Protein AF-A0A553FAM4-F1 (afdb_monomer_lite)

Sequence (311 aa):
MEFDNLTFSNEISDPNNNATSYSLALVFGTLTVDNFVTVNSFPGTIIFTGDMLLDAAGLTINDITPSTEFSFVAIVTTPTGVYTGSAPSFNTSSNTQEGGNTAVNLFRRGLNDAMDFTMTFFVPPPKKLRGTSFEEPFAAPSDGADYIRTGGPTDEGELLNIDGQRHVIHVAVGTGVDDEIGFKSEFFDNGGSGFENEEIGVTRKTEDVGAYVDGVQGFQLEDVDGLFRLTFDKVDIPDGTPRTGVRIQIFFRETSWDDDDTIRIYAEIERSGSPETIELMSANGADINAMEGRWNLADSGFFLMVLLPIL

Structure (mmCIF, N/CA/C/O backbone):
data_AF-A0A553FAM4-F1
#
_entry.id   AF-A0A553FAM4-F1
#
loop_
_atom_site.group_PDB
_atom_site.id
_atom_site.type_symbol
_atom_site.label_atom_id
_atom_site.label_alt_id
_atom_site.label_comp_id
_atom_site.label_asym_id
_atom_site.label_entity_id
_atom_site.label_seq_id
_atom_site.pdbx_PDB_ins_code
_atom_site.Cartn_x
_atom_site.Cartn_y
_atom_site.Cartn_z
_atom_site.occupancy
_atom_site.B_iso_or_equiv
_atom_site.auth_seq_id
_atom_site.auth_comp_id
_atom_site.auth_asym_id
_atom_site.auth_atom_id
_atom_site.pdbx_PDB_model_num
ATOM 1 N N . MET A 1 1 ? -16.105 -3.746 7.901 1.00 50.62 1 MET A N 1
ATOM 2 C CA . MET A 1 1 ? -16.526 -3.849 9.309 1.00 50.62 1 MET A CA 1
ATOM 3 C C . MET A 1 1 ? -17.271 -2.572 9.668 1.00 50.62 1 MET A C 1
ATOM 5 O O . MET A 1 1 ? -16.667 -1.506 9.666 1.00 50.62 1 MET A O 1
ATOM 9 N N . GLU A 1 2 ? -18.588 -2.639 9.823 1.00 65.44 2 GLU A N 1
ATOM 10 C CA . GLU A 1 2 ? -19.391 -1.500 10.289 1.00 65.44 2 GLU A CA 1
ATOM 11 C C . GLU A 1 2 ? -19.230 -1.429 11.807 1.00 65.44 2 GLU A C 1
ATOM 13 O O . GLU A 1 2 ? -19.837 -2.218 12.522 1.00 65.44 2 GLU A O 1
ATOM 18 N N . PHE A 1 3 ? -18.310 -0.579 12.272 1.00 68.31 3 PHE A N 1
ATOM 19 C CA . PHE A 1 3 ? -18.041 -0.364 13.698 1.00 68.31 3 PHE A CA 1
ATOM 20 C C . PHE A 1 3 ? -19.326 0.022 14.443 1.00 68.31 3 PHE A C 1
ATOM 22 O O . PHE A 1 3 ? -19.613 -0.516 15.504 1.00 68.31 3 PHE A O 1
ATOM 29 N N . ASP A 1 4 ? -20.134 0.854 13.801 1.00 67.06 4 ASP A N 1
ATOM 30 C CA . ASP A 1 4 ? -21.452 1.352 14.192 1.00 67.06 4 ASP A CA 1
ATOM 31 C C . ASP A 1 4 ? -22.407 0.221 14.634 1.00 67.06 4 ASP A C 1
ATOM 33 O O . ASP A 1 4 ? -23.064 0.301 15.673 1.00 67.06 4 ASP A O 1
ATOM 37 N N . ASN A 1 5 ? -22.372 -0.918 13.927 1.00 69.50 5 ASN A N 1
ATOM 38 C CA . ASN A 1 5 ? -23.209 -2.097 14.187 1.00 69.50 5 ASN A CA 1
ATOM 39 C C . ASN A 1 5 ? -22.604 -3.094 15.194 1.00 69.50 5 ASN A C 1
ATOM 41 O O . ASN A 1 5 ? -23.198 -4.141 15.482 1.00 69.50 5 ASN A O 1
ATOM 45 N N . LEU A 1 6 ? -21.419 -2.810 15.736 1.00 80.75 6 LEU A N 1
ATOM 46 C CA . LEU A 1 6 ? -20.787 -3.655 16.740 1.00 80.75 6 LEU A CA 1
ATOM 47 C C . LEU A 1 6 ? -21.519 -3.487 18.073 1.00 80.75 6 LEU A C 1
ATOM 49 O O . LEU A 1 6 ? -21.626 -2.383 18.597 1.00 80.75 6 LEU A O 1
ATOM 53 N N . THR A 1 7 ? -22.022 -4.588 18.628 1.00 86.81 7 THR A N 1
ATOM 54 C CA . THR A 1 7 ? -22.668 -4.603 19.946 1.00 86.81 7 THR A CA 1
ATOM 55 C C . THR A 1 7 ? -21.765 -5.296 20.953 1.00 86.81 7 THR A C 1
ATOM 57 O O . THR A 1 7 ? -21.357 -6.441 20.752 1.00 86.81 7 THR A O 1
ATOM 60 N N . PHE A 1 8 ? -21.504 -4.619 22.064 1.00 82.56 8 PHE A N 1
ATOM 61 C CA . PHE A 1 8 ? -20.826 -5.171 23.226 1.00 82.56 8 PHE A CA 1
ATOM 62 C C . PHE A 1 8 ? -21.870 -5.531 24.259 1.00 82.56 8 PHE A C 1
ATOM 64 O O . PHE A 1 8 ? -22.718 -4.710 24.595 1.00 82.56 8 PHE A O 1
ATOM 71 N N . SER A 1 9 ? -21.814 -6.760 24.754 1.00 88.00 9 SER A N 1
ATOM 72 C CA . SER A 1 9 ? -22.724 -7.238 25.783 1.00 88.00 9 SER A CA 1
ATOM 73 C C . SER A 1 9 ? -21.970 -8.141 26.739 1.00 88.00 9 SER A C 1
ATOM 75 O O . SER A 1 9 ? -21.320 -9.091 26.302 1.00 88.00 9 SER A O 1
ATOM 77 N N . ASN A 1 10 ? -22.073 -7.874 28.037 1.00 81.69 10 ASN A N 1
ATOM 78 C CA . ASN A 1 10 ? -21.532 -8.757 29.062 1.00 81.69 10 ASN A CA 1
ATOM 79 C C . ASN A 1 10 ? -22.438 -8.778 30.294 1.00 81.69 10 ASN A C 1
ATOM 81 O O . ASN A 1 10 ? -23.011 -7.755 30.678 1.00 81.69 10 ASN A O 1
ATOM 85 N N . GLU A 1 11 ? -22.579 -9.949 30.907 1.00 80.69 11 GLU A N 1
ATOM 86 C CA . GLU A 1 11 ? -23.315 -10.083 32.158 1.00 80.69 11 GLU A CA 1
ATOM 87 C C . GLU A 1 11 ? -22.443 -9.652 33.334 1.00 80.69 11 GLU A C 1
ATOM 89 O O . GLU A 1 11 ? -21.262 -9.983 33.429 1.00 80.69 11 GLU A O 1
ATOM 94 N N . ILE A 1 12 ? -23.059 -8.935 34.265 1.00 75.69 12 ILE A N 1
ATOM 95 C CA . ILE A 1 12 ? -22.465 -8.552 35.534 1.00 75.69 12 ILE A CA 1
ATOM 96 C C . ILE A 1 12 ? -23.283 -9.171 36.649 1.00 75.69 12 ILE A C 1
ATOM 98 O O . ILE A 1 12 ? -24.460 -8.868 36.850 1.00 75.69 12 ILE A O 1
ATOM 102 N N . SER A 1 13 ? -22.621 -10.026 37.412 1.00 76.19 13 SER A N 1
ATOM 103 C CA . SER A 1 13 ? -23.129 -10.540 38.673 1.00 76.19 13 SER A CA 1
ATOM 104 C C . SER A 1 13 ? -22.622 -9.695 39.836 1.00 76.19 13 SER A C 1
ATOM 106 O O . SER A 1 13 ? -21.474 -9.257 39.815 1.00 76.19 13 SER A O 1
ATOM 108 N N . ASP A 1 14 ? -23.432 -9.576 40.884 1.00 72.81 14 ASP A N 1
ATOM 109 C CA . ASP A 1 14 ? -22.994 -9.143 42.210 1.00 72.81 14 ASP A CA 1
ATOM 110 C C . ASP A 1 14 ? -23.017 -10.351 43.166 1.00 72.81 14 ASP A C 1
ATOM 112 O O . ASP A 1 14 ? -24.065 -10.678 43.730 1.00 72.81 14 ASP A O 1
ATOM 116 N N . PRO A 1 15 ? -21.883 -11.052 43.350 1.00 67.12 15 PRO A N 1
ATOM 117 C CA . PRO A 1 15 ? -21.824 -12.233 44.207 1.00 67.12 15 PRO A CA 1
ATOM 118 C C . PRO A 1 15 ? -22.067 -11.933 45.692 1.00 67.12 15 PRO A C 1
ATOM 120 O O . PRO A 1 15 ? -22.418 -12.842 46.444 1.00 67.12 15 PRO A O 1
ATOM 123 N N . ASN A 1 16 ? -21.857 -10.686 46.125 1.00 66.25 16 ASN A N 1
ATOM 124 C CA . ASN A 1 16 ? -21.968 -10.285 47.528 1.00 66.25 16 ASN A CA 1
ATOM 125 C C . ASN A 1 16 ? -23.328 -9.647 47.852 1.00 66.25 16 ASN A C 1
ATOM 127 O O . ASN A 1 16 ? -23.614 -9.404 49.027 1.00 66.25 16 ASN A O 1
ATOM 131 N N . ASN A 1 17 ? -24.163 -9.411 46.834 1.00 75.81 17 ASN A N 1
ATOM 132 C CA . ASN A 1 17 ? -25.501 -8.828 46.936 1.00 75.81 17 ASN A CA 1
ATOM 133 C C . ASN A 1 17 ? -25.515 -7.512 47.741 1.00 75.81 17 ASN A C 1
ATOM 135 O O . ASN A 1 17 ? -26.365 -7.296 48.612 1.00 75.81 17 ASN A O 1
ATOM 139 N N . ASN A 1 18 ? -24.513 -6.669 47.500 1.00 78.44 18 ASN A N 1
ATOM 140 C CA . ASN A 1 18 ? -24.284 -5.401 48.184 1.00 78.44 18 ASN A CA 1
ATOM 141 C C . ASN A 1 18 ? -23.987 -4.231 47.229 1.00 78.44 18 ASN A C 1
ATOM 143 O O . ASN A 1 18 ? -23.833 -3.106 47.707 1.00 78.44 18 ASN A O 1
ATOM 147 N N . ALA A 1 19 ? -23.914 -4.456 45.918 1.00 80.44 19 ALA A N 1
ATOM 148 C CA . ALA A 1 19 ? -23.793 -3.402 44.926 1.00 80.44 19 ALA A CA 1
ATOM 149 C C . ALA A 1 19 ? -25.156 -2.728 44.713 1.00 80.44 19 ALA A C 1
ATOM 151 O O . ALA A 1 19 ? -26.168 -3.372 44.440 1.00 80.44 19 ALA A O 1
ATOM 152 N N . THR A 1 20 ? -25.185 -1.404 44.832 1.00 85.81 20 THR A N 1
ATOM 153 C CA . THR A 1 20 ? -26.348 -0.579 44.477 1.00 85.81 20 THR A CA 1
ATOM 154 C C . THR A 1 20 ? -26.275 -0.094 43.036 1.00 85.81 20 THR A C 1
ATOM 156 O O . THR A 1 20 ? -27.312 0.152 42.428 1.00 85.81 20 THR A O 1
ATOM 159 N N . SER A 1 21 ? -25.064 0.053 42.492 1.00 89.31 21 SER A N 1
ATOM 160 C CA . SER A 1 21 ? -24.852 0.342 41.076 1.00 89.31 21 SER A CA 1
ATOM 161 C C . SER A 1 21 ? -23.473 -0.112 40.603 1.00 89.31 21 SER A C 1
ATOM 163 O O . SER A 1 21 ? -22.520 -0.186 41.382 1.00 89.31 21 SER A O 1
ATOM 165 N N . TYR A 1 22 ? -23.384 -0.387 39.308 1.00 86.75 22 TYR A N 1
ATOM 166 C CA . TYR A 1 22 ? -22.151 -0.572 38.556 1.00 86.75 22 TYR A CA 1
ATOM 167 C C . TYR A 1 22 ? -22.224 0.360 37.350 1.00 86.75 22 TYR A C 1
ATOM 169 O O . TYR A 1 22 ? -23.169 0.261 36.566 1.00 86.75 22 TYR A O 1
ATOM 177 N N . SER A 1 23 ? -21.256 1.254 37.180 1.00 90.62 23 SER A N 1
ATOM 178 C CA . SER A 1 23 ? -21.149 2.095 35.991 1.00 90.62 23 SER A CA 1
ATOM 179 C C . SER A 1 23 ? -19.779 1.986 35.335 1.00 90.62 23 SER A C 1
ATOM 181 O O . SER A 1 23 ? -18.784 1.674 35.983 1.00 90.62 23 SER A O 1
ATOM 183 N N . LEU A 1 24 ? -19.738 2.213 34.025 1.00 90.31 24 LEU A N 1
ATOM 184 C CA . LEU A 1 24 ? -18.508 2.399 33.265 1.00 90.31 24 LEU A CA 1
ATOM 185 C C . LEU A 1 24 ? -18.364 3.882 32.948 1.00 90.31 24 LEU A C 1
ATOM 187 O O . LEU A 1 24 ? -19.301 4.486 32.428 1.00 90.31 24 LEU A O 1
ATOM 191 N N . ALA A 1 25 ? -17.203 4.458 33.235 1.00 90.69 25 ALA A N 1
ATOM 192 C CA . ALA A 1 25 ? -16.781 5.725 32.655 1.00 90.69 25 ALA A CA 1
ATOM 193 C C . ALA A 1 25 ? -15.964 5.440 31.390 1.00 90.69 25 ALA A C 1
ATOM 195 O O . ALA A 1 25 ? -15.061 4.604 31.428 1.00 90.69 25 ALA A O 1
ATOM 196 N N . LEU A 1 26 ? -16.283 6.115 30.286 1.00 92.75 26 LEU A N 1
ATOM 197 C CA . LEU A 1 26 ? -15.511 6.046 29.044 1.00 92.75 26 LEU A CA 1
ATOM 198 C C . LEU A 1 26 ? -14.400 7.100 29.084 1.00 92.75 26 LEU A C 1
ATOM 200 O O . LEU A 1 26 ? -14.661 8.257 29.407 1.00 92.75 26 LEU A O 1
ATOM 204 N N . VAL A 1 27 ? -13.183 6.713 28.717 1.00 88.94 27 VAL A N 1
ATOM 205 C CA . VAL A 1 27 ? -12.019 7.592 28.594 1.00 88.94 27 VAL A CA 1
ATOM 206 C C . VAL A 1 27 ? -11.499 7.525 27.160 1.00 88.94 27 VAL A C 1
ATOM 208 O O . VAL A 1 27 ? -11.181 6.445 26.656 1.00 88.94 27 VAL A O 1
ATOM 211 N N . PHE A 1 28 ? -11.402 8.685 26.511 1.00 90.12 28 PHE A N 1
ATOM 212 C CA . PHE A 1 28 ? -10.879 8.839 25.155 1.00 90.12 28 PHE A CA 1
ATOM 213 C C . PHE A 1 28 ? -9.942 10.052 25.083 1.00 90.12 28 PHE A C 1
ATOM 215 O O . PHE A 1 28 ? -10.380 11.201 25.167 1.00 90.12 28 PHE A O 1
ATOM 222 N N . GLY A 1 29 ? -8.633 9.821 24.958 1.00 85.88 29 GLY A N 1
ATOM 223 C CA . GLY A 1 29 ? -7.639 10.895 25.050 1.00 85.88 29 GLY A CA 1
ATOM 224 C C . GLY A 1 29 ? -7.733 11.630 26.394 1.00 85.88 29 GLY A C 1
ATOM 225 O O . GLY A 1 29 ? -7.448 11.054 27.439 1.00 85.88 29 GLY A O 1
ATOM 226 N N . THR A 1 30 ? -8.137 12.904 26.374 1.00 86.25 30 THR A N 1
ATOM 227 C CA . THR A 1 30 ? -8.386 13.710 27.588 1.00 86.25 30 THR A CA 1
ATOM 228 C C . THR A 1 30 ? -9.864 13.808 27.972 1.00 86.25 30 THR A C 1
ATOM 230 O O . THR A 1 30 ? -10.190 14.461 28.964 1.00 86.25 30 THR A O 1
ATOM 233 N N . LEU A 1 31 ? -10.767 13.241 27.169 1.00 91.25 31 LEU A N 1
ATOM 234 C CA . LEU A 1 31 ? -12.202 13.236 27.430 1.00 91.25 31 LEU A CA 1
ATOM 235 C C . LEU A 1 31 ? -12.552 12.095 28.388 1.00 91.25 31 LEU A C 1
ATOM 237 O O . LEU A 1 31 ? -12.172 10.949 28.153 1.00 91.25 31 LEU A O 1
ATOM 241 N N . THR A 1 32 ? -13.350 12.414 29.405 1.00 92.31 32 THR A N 1
ATOM 242 C CA . THR A 1 32 ? -13.994 11.430 30.276 1.00 92.31 32 THR A CA 1
ATOM 243 C C . THR A 1 32 ? -15.503 11.618 30.210 1.00 92.31 32 THR A C 1
ATOM 245 O O . THR A 1 32 ? -16.004 12.717 30.454 1.00 92.31 32 THR A O 1
ATOM 248 N N . VAL A 1 33 ? -16.224 10.543 29.902 1.00 94.81 33 VAL A N 1
A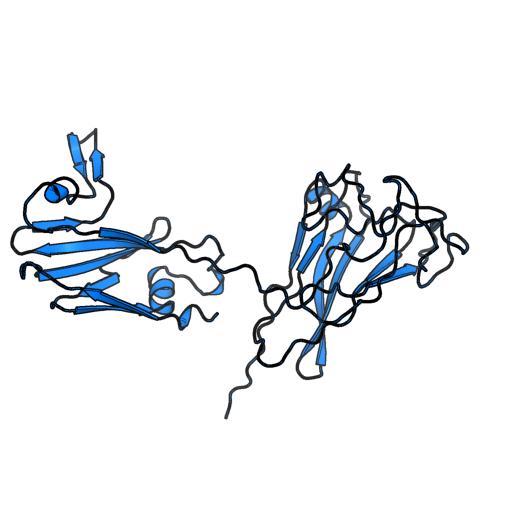TOM 249 C CA . VAL A 1 33 ? -17.686 10.480 29.958 1.00 94.81 33 VAL A CA 1
ATOM 250 C C . VAL A 1 33 ? -18.076 9.616 31.146 1.00 94.81 33 VAL A C 1
ATOM 252 O O . VAL A 1 33 ? -18.009 8.384 31.100 1.00 94.81 33 VAL A O 1
ATOM 255 N N . ASP A 1 34 ? -18.477 10.277 32.228 1.00 92.62 34 ASP A N 1
ATOM 256 C CA . ASP A 1 34 ? -18.940 9.606 33.436 1.00 92.62 34 ASP A CA 1
ATOM 257 C C . ASP A 1 34 ? -20.249 8.856 33.179 1.00 92.62 34 ASP A C 1
ATOM 259 O O . ASP A 1 34 ? -21.156 9.359 32.516 1.00 92.62 34 ASP A O 1
ATOM 263 N N . ASN A 1 35 ? -20.383 7.672 33.782 1.00 91.19 35 ASN A N 1
ATOM 264 C CA . ASN A 1 35 ? -21.599 6.855 33.719 1.00 91.19 35 ASN A CA 1
ATOM 265 C C . ASN A 1 35 ? -22.065 6.518 32.289 1.00 91.19 35 ASN A C 1
ATOM 267 O O . ASN A 1 35 ? -23.268 6.385 32.060 1.00 91.19 35 ASN A O 1
ATOM 271 N N . PHE A 1 36 ? -21.123 6.342 31.355 1.00 94.56 36 PHE A N 1
ATOM 272 C CA . PHE A 1 36 ? -21.365 5.940 29.965 1.00 94.56 36 PHE A CA 1
ATOM 273 C C . PHE A 1 36 ? -22.367 4.779 29.848 1.00 94.56 36 PHE A C 1
ATOM 275 O O . PHE A 1 36 ? -23.323 4.851 29.079 1.00 94.56 36 PHE A O 1
ATOM 282 N N . VAL A 1 37 ? -22.206 3.744 30.677 1.00 93.31 37 VAL A N 1
ATOM 283 C CA . VAL A 1 37 ? -23.237 2.722 30.912 1.00 93.31 37 VAL A CA 1
ATOM 284 C C . VAL A 1 37 ? -23.410 2.538 32.410 1.00 93.31 37 VAL A C 1
ATOM 286 O O . VAL A 1 37 ? -22.427 2.538 33.144 1.00 93.31 37 VAL A O 1
ATOM 289 N N . THR A 1 38 ? -24.651 2.368 32.873 1.00 93.50 38 THR A N 1
ATOM 290 C CA . THR A 1 38 ? -24.962 2.125 34.288 1.00 93.50 38 THR A CA 1
ATOM 291 C C . THR A 1 38 ? -25.964 0.986 34.449 1.00 93.50 38 THR A C 1
ATOM 293 O O . THR A 1 38 ? -27.002 0.954 33.790 1.00 93.50 38 THR A O 1
ATOM 296 N N . VAL A 1 39 ? -25.674 0.084 35.382 1.00 89.25 39 VAL A N 1
ATOM 297 C CA . VAL A 1 39 ? -26.509 -1.044 35.798 1.00 89.25 39 VAL A CA 1
ATOM 298 C C . VAL A 1 39 ? -26.837 -0.881 37.282 1.00 89.25 39 VAL A C 1
ATOM 300 O O . VAL A 1 39 ? -25.941 -0.726 38.107 1.00 89.25 39 VAL A O 1
ATOM 303 N N . ASN A 1 40 ? -28.125 -0.930 37.628 1.00 92.25 40 ASN A N 1
ATOM 304 C CA . ASN A 1 40 ? -28.618 -0.734 39.004 1.00 92.25 40 ASN A CA 1
ATOM 305 C C . ASN A 1 40 ? -29.313 -1.981 39.582 1.00 92.25 40 ASN A C 1
ATOM 307 O O . ASN A 1 40 ? -29.941 -1.921 40.636 1.00 92.25 40 ASN A O 1
ATOM 311 N N . SER A 1 41 ? -29.254 -3.106 38.870 1.00 87.56 41 SER A N 1
ATOM 312 C CA . SER A 1 41 ? -29.873 -4.371 39.263 1.00 87.56 41 SER A CA 1
ATOM 313 C C . SER A 1 41 ? -28.965 -5.529 38.885 1.00 87.56 41 SER A C 1
ATOM 315 O O . SER A 1 41 ? -28.449 -5.548 37.768 1.00 87.56 41 SER A O 1
ATOM 317 N N . PHE A 1 42 ? -28.814 -6.497 39.789 1.00 81.06 42 PHE A N 1
ATOM 318 C CA . PHE A 1 42 ? -27.911 -7.633 39.619 1.00 81.06 42 PHE A CA 1
ATOM 319 C C . PHE A 1 42 ? -28.660 -8.973 39.769 1.00 81.06 42 PHE A C 1
ATOM 321 O O . PHE A 1 42 ? -29.520 -9.079 40.647 1.00 81.06 42 PHE A O 1
ATOM 328 N N . PRO A 1 43 ? -28.343 -10.001 38.954 1.00 85.75 43 PRO A N 1
ATOM 329 C CA . PRO A 1 43 ? -27.473 -9.931 37.779 1.00 85.75 43 PRO A CA 1
ATOM 330 C C . PRO A 1 43 ? -28.044 -8.966 36.728 1.00 85.75 43 PRO A C 1
ATOM 332 O O . PRO A 1 43 ? -29.257 -8.878 36.544 1.00 85.75 43 PRO A O 1
ATOM 335 N N . GLY A 1 44 ? -27.164 -8.199 36.095 1.00 83.38 44 GLY A N 1
ATOM 336 C CA . GLY A 1 44 ? -27.513 -7.223 35.069 1.00 83.38 44 GLY A CA 1
ATOM 337 C C . GLY A 1 44 ? -26.631 -7.396 33.844 1.00 83.38 44 GLY A C 1
ATOM 338 O O . GLY A 1 44 ? -25.685 -8.177 33.859 1.00 83.38 44 GLY A O 1
ATOM 339 N N . THR A 1 45 ? -26.927 -6.671 32.774 1.00 86.19 45 THR A N 1
ATOM 340 C CA . THR A 1 45 ? -26.149 -6.744 31.533 1.00 86.19 45 THR A CA 1
ATOM 341 C C . THR A 1 45 ? -25.653 -5.354 31.180 1.00 86.19 45 THR A C 1
ATOM 343 O O . THR A 1 45 ? -26.441 -4.411 31.121 1.00 86.19 45 THR A O 1
ATOM 346 N N . ILE A 1 46 ? -24.349 -5.225 30.941 1.00 87.81 46 ILE A N 1
ATOM 347 C CA . ILE A 1 46 ? -23.795 -4.053 30.267 1.00 87.81 46 ILE A CA 1
ATOM 348 C C . ILE A 1 46 ? -23.944 -4.274 28.784 1.00 87.81 46 ILE A C 1
ATOM 350 O O . ILE A 1 46 ? -23.447 -5.273 28.271 1.00 87.81 46 ILE A O 1
ATOM 354 N N . ILE A 1 47 ? -24.611 -3.334 28.121 1.00 89.50 47 ILE A N 1
ATOM 355 C CA . ILE A 1 47 ? -24.771 -3.328 26.675 1.00 89.50 47 ILE A CA 1
ATOM 356 C C . ILE A 1 47 ? -24.474 -1.924 26.158 1.00 89.50 47 ILE A C 1
ATOM 358 O O . ILE A 1 47 ? -25.020 -0.952 26.681 1.00 89.50 47 ILE A O 1
ATOM 362 N N . PHE A 1 48 ? -23.626 -1.825 25.139 1.00 92.25 48 PHE A N 1
ATOM 363 C CA . PHE A 1 48 ? -23.423 -0.606 24.356 1.00 92.25 48 PHE A CA 1
ATOM 364 C C . PHE A 1 48 ? -22.984 -0.945 22.929 1.00 92.25 48 PHE A C 1
ATOM 366 O O . PHE A 1 48 ? -22.544 -2.065 22.663 1.00 92.25 48 PHE A O 1
ATOM 373 N N . THR A 1 49 ? -23.120 0.001 22.002 1.00 91.25 49 THR A N 1
ATOM 374 C CA . THR A 1 49 ? -22.750 -0.172 20.588 1.00 91.25 49 THR A CA 1
ATOM 375 C C . THR A 1 49 ? -21.551 0.687 20.192 1.00 91.25 49 THR A C 1
ATOM 377 O O . THR A 1 49 ? -21.149 1.576 20.945 1.00 91.25 49 THR A O 1
ATOM 380 N N . GLY A 1 50 ? -20.991 0.438 19.004 1.00 89.38 50 GLY A N 1
ATOM 381 C CA . GLY A 1 50 ? -20.006 1.329 18.388 1.00 89.38 50 GLY A CA 1
ATOM 382 C C . GLY A 1 50 ? -20.529 2.759 18.245 1.00 89.38 50 GLY A C 1
ATOM 383 O O . GLY A 1 50 ? -19.837 3.684 18.656 1.00 89.38 50 GLY A O 1
ATOM 384 N N . ASP A 1 51 ? -21.778 2.936 17.800 1.00 90.38 51 ASP A N 1
ATOM 385 C CA . ASP A 1 51 ? -22.423 4.259 17.714 1.00 90.38 51 ASP A CA 1
ATOM 386 C C . ASP A 1 51 ? -22.431 4.998 19.051 1.00 90.38 51 ASP A C 1
ATOM 388 O O . ASP A 1 51 ? -22.068 6.167 19.117 1.00 90.38 51 ASP A O 1
ATOM 392 N N . MET A 1 52 ? -22.750 4.301 20.148 1.00 93.00 52 MET A N 1
ATOM 393 C CA . MET A 1 52 ? -22.714 4.913 21.477 1.00 93.00 52 MET A CA 1
ATOM 394 C C . MET A 1 52 ? -21.309 5.411 21.841 1.00 93.00 52 MET A C 1
ATOM 396 O O . MET A 1 52 ? -21.191 6.431 22.515 1.00 93.00 52 MET A O 1
ATOM 400 N N . LEU A 1 53 ? -20.248 4.718 21.408 1.00 92.44 53 LEU A N 1
ATOM 401 C CA . LEU A 1 53 ? -18.864 5.153 21.633 1.00 92.44 53 LEU A CA 1
ATOM 402 C C . LEU A 1 53 ? -18.506 6.374 20.791 1.00 92.44 53 LEU A C 1
ATOM 404 O O . LEU A 1 53 ? -17.897 7.304 21.319 1.00 92.44 53 LEU A O 1
ATOM 408 N N . LEU A 1 54 ? -18.888 6.375 19.511 1.00 90.75 54 LEU A N 1
ATOM 409 C CA . LEU A 1 54 ? -18.670 7.508 18.611 1.00 90.75 54 LEU A CA 1
ATOM 410 C C . LEU A 1 54 ? -19.379 8.755 19.138 1.00 90.75 54 LEU A C 1
ATOM 412 O O . LEU A 1 54 ? -18.739 9.790 19.320 1.00 90.75 54 LEU A O 1
ATOM 416 N N . ASP A 1 55 ? -20.659 8.621 19.487 1.00 93.06 55 ASP A N 1
ATOM 417 C CA . ASP A 1 55 ? -21.475 9.700 20.040 1.00 93.06 55 ASP A CA 1
ATOM 418 C C . ASP A 1 55 ? -20.887 10.235 21.349 1.00 93.06 55 ASP A C 1
ATOM 420 O O . ASP A 1 55 ? -20.754 11.448 21.529 1.00 93.06 55 ASP A O 1
ATOM 424 N N . ALA A 1 56 ? -20.493 9.340 22.262 1.00 93.88 56 ALA A N 1
ATOM 425 C CA . ALA A 1 56 ? -19.916 9.729 23.545 1.00 93.88 56 ALA A CA 1
ATOM 426 C C . ALA A 1 56 ? -18.553 10.420 23.388 1.00 93.88 56 ALA A C 1
ATOM 428 O O . ALA A 1 56 ? -18.239 11.325 24.161 1.00 93.88 56 ALA A O 1
ATOM 429 N N . ALA A 1 57 ? -17.760 10.026 22.391 1.00 91.31 57 ALA A N 1
ATOM 430 C CA . ALA A 1 57 ? -16.461 10.625 22.108 1.00 91.31 57 ALA A CA 1
ATOM 431 C C . ALA A 1 57 ? -16.522 11.844 21.169 1.00 91.31 57 ALA A C 1
ATOM 433 O O . ALA A 1 57 ? -15.505 12.512 20.980 1.00 91.31 57 ALA A O 1
ATOM 434 N N . GLY A 1 58 ? -17.692 12.154 20.598 1.00 92.19 58 GLY A N 1
ATOM 435 C CA . GLY A 1 58 ? -17.855 13.216 19.603 1.00 92.19 58 GLY A CA 1
ATOM 436 C C . GLY A 1 58 ? -17.128 12.924 18.287 1.00 92.19 58 GLY A C 1
ATOM 437 O O . GLY A 1 58 ? -16.626 13.850 17.651 1.00 92.19 58 GLY A O 1
ATOM 438 N N . LEU A 1 59 ? -17.036 11.649 17.913 1.00 88.06 59 LEU A N 1
ATOM 439 C CA . LEU A 1 59 ? -16.337 11.164 16.726 1.00 88.06 59 LEU A CA 1
ATOM 440 C C . LEU A 1 59 ? -17.323 10.725 15.646 1.00 88.06 59 LEU A C 1
ATOM 442 O O . LEU A 1 59 ? -18.473 10.385 15.912 1.00 88.06 59 LEU A O 1
ATOM 446 N N . THR A 1 60 ? -16.832 10.663 14.418 1.00 85.88 60 THR A N 1
ATOM 447 C CA . THR A 1 60 ? -17.457 9.941 13.313 1.00 85.88 60 THR A CA 1
ATOM 448 C C . THR A 1 60 ? -16.636 8.702 12.975 1.00 85.88 60 THR A C 1
ATOM 450 O O . THR A 1 60 ? -15.474 8.577 13.365 1.00 85.88 60 THR A O 1
ATOM 453 N N . ILE A 1 61 ? -17.202 7.788 12.185 1.00 78.12 61 ILE A N 1
ATOM 454 C CA . ILE A 1 61 ? -16.479 6.595 11.726 1.00 78.12 61 ILE A CA 1
ATOM 455 C C . ILE A 1 61 ? -15.174 6.922 10.981 1.00 78.12 61 ILE A C 1
ATOM 457 O O . ILE A 1 61 ? -14.231 6.135 11.009 1.00 78.12 61 ILE A O 1
ATOM 461 N N . ASN A 1 62 ? -15.099 8.091 10.341 1.00 78.06 62 ASN A N 1
ATOM 462 C CA . ASN A 1 62 ? -13.915 8.532 9.606 1.00 78.06 62 ASN A CA 1
ATOM 463 C C . ASN A 1 62 ? -12.774 8.980 10.532 1.00 78.06 62 ASN A C 1
ATOM 465 O O . ASN A 1 62 ? -11.625 9.008 10.101 1.00 78.06 62 ASN A O 1
ATOM 469 N N . ASP A 1 63 ? -13.078 9.302 11.792 1.00 80.38 63 ASP A N 1
ATOM 470 C CA . ASP A 1 63 ? -12.085 9.686 12.802 1.00 80.38 63 ASP A CA 1
ATOM 471 C C . ASP A 1 63 ? -11.445 8.460 13.478 1.00 80.38 63 ASP A C 1
ATOM 473 O O . ASP A 1 63 ? -10.485 8.575 14.245 1.00 80.38 63 ASP A O 1
ATOM 477 N N . ILE A 1 64 ? -11.967 7.261 13.198 1.00 79.69 64 ILE A N 1
ATOM 478 C CA . ILE A 1 64 ? -11.436 6.009 13.723 1.00 79.69 64 ILE A CA 1
ATOM 479 C C . ILE A 1 64 ? -10.223 5.578 12.902 1.00 79.69 64 ILE A C 1
ATOM 481 O O . ILE A 1 64 ? -10.306 5.258 11.717 1.00 79.69 64 ILE A O 1
ATOM 485 N N . THR A 1 65 ? -9.082 5.514 13.578 1.00 70.06 65 THR A N 1
ATOM 486 C CA . THR A 1 65 ? -7.809 5.027 13.049 1.00 70.06 65 THR A CA 1
ATOM 487 C C . THR A 1 65 ? -7.447 3.693 13.708 1.00 70.06 65 THR A C 1
ATOM 489 O O . THR A 1 65 ? -7.984 3.365 14.769 1.00 70.06 65 THR A O 1
ATOM 492 N N . PRO A 1 66 ? -6.496 2.918 13.155 1.00 60.72 66 PRO A N 1
ATOM 493 C CA . PRO A 1 66 ? -5.999 1.701 13.805 1.00 60.72 66 PRO A CA 1
ATOM 494 C C . PRO A 1 66 ? -5.382 1.918 15.198 1.00 60.72 66 PRO A C 1
ATOM 496 O O . PRO A 1 66 ? -5.181 0.951 15.923 1.00 60.72 66 PRO A O 1
ATOM 499 N N . SER A 1 67 ? -5.067 3.163 15.566 1.00 67.50 67 SER A N 1
ATOM 500 C CA . SER A 1 67 ? -4.552 3.550 16.885 1.00 67.50 67 SER A CA 1
ATOM 501 C C . SER A 1 67 ? -5.613 4.142 17.818 1.00 67.50 67 SER A C 1
ATOM 503 O O . SER A 1 67 ? -5.275 4.576 18.917 1.00 67.50 67 SER A O 1
ATOM 505 N N . THR A 1 68 ? -6.879 4.219 17.398 1.00 78.81 68 THR A N 1
ATOM 506 C CA . THR A 1 68 ? -7.954 4.745 18.246 1.00 78.81 68 THR A CA 1
ATOM 507 C C . THR A 1 68 ? -8.221 3.779 19.402 1.00 78.81 68 THR A C 1
ATOM 509 O O . THR A 1 68 ? -8.572 2.618 19.194 1.00 78.81 68 THR A O 1
ATOM 512 N N . GLU A 1 69 ? -8.089 4.276 20.632 1.00 81.00 69 GLU A N 1
ATOM 513 C CA . GLU A 1 69 ? -8.267 3.499 21.857 1.00 81.00 69 GLU A CA 1
ATOM 514 C C . GLU A 1 69 ? -9.378 4.096 22.723 1.00 81.00 69 GLU A C 1
ATOM 516 O O . GLU A 1 69 ? -9.359 5.287 23.033 1.00 81.00 69 GLU A O 1
ATOM 521 N N . PHE A 1 70 ? -10.321 3.251 23.143 1.00 86.56 70 PHE A N 1
ATOM 522 C CA . PHE A 1 70 ? -11.337 3.590 24.133 1.00 86.56 70 PHE A CA 1
ATOM 523 C C . PHE A 1 70 ? -11.044 2.808 25.415 1.00 86.56 70 PHE A C 1
ATOM 525 O O . PHE A 1 70 ? -10.987 1.576 25.409 1.00 86.56 70 PHE A O 1
ATOM 532 N N . SER A 1 71 ? -10.862 3.526 26.517 1.00 84.44 71 SER A N 1
ATOM 533 C CA . SER A 1 71 ? -10.610 2.938 27.832 1.00 84.44 71 SER A CA 1
ATOM 534 C C . SER A 1 71 ? -11.855 3.037 28.706 1.00 84.44 71 SER A C 1
ATOM 536 O O . SER A 1 71 ? -12.602 4.010 28.612 1.00 84.44 71 SER A O 1
ATOM 538 N N . PHE A 1 72 ? -12.087 2.046 29.570 1.00 85.19 72 PHE A N 1
ATOM 539 C CA . PHE A 1 72 ? -13.240 2.042 30.469 1.00 85.19 72 PHE A CA 1
ATOM 540 C C . PHE A 1 72 ? -12.811 1.847 31.913 1.00 85.19 72 PHE A C 1
ATOM 542 O O . PHE A 1 72 ? -12.128 0.886 32.254 1.00 85.19 72 PHE A O 1
ATOM 549 N N . VAL A 1 73 ? -13.301 2.724 32.782 1.00 83.69 73 VAL A N 1
ATOM 550 C CA . VAL A 1 73 ? -13.086 2.624 34.223 1.00 83.69 73 VAL A CA 1
ATOM 551 C C . VAL A 1 73 ? -14.390 2.200 34.881 1.00 83.69 73 VAL A C 1
ATOM 553 O O . VAL A 1 73 ? -15.381 2.931 34.829 1.00 83.69 73 VAL A O 1
ATOM 556 N N . ALA A 1 74 ? -14.397 1.033 35.526 1.00 81.19 74 ALA A N 1
ATOM 557 C CA . ALA A 1 74 ? -15.555 0.599 36.293 1.00 81.19 74 ALA A CA 1
ATOM 558 C C . ALA A 1 74 ? -15.651 1.320 37.640 1.00 81.19 74 ALA A C 1
ATOM 560 O O . ALA A 1 74 ? -14.660 1.475 38.359 1.00 81.19 74 ALA A O 1
ATOM 561 N N . ILE A 1 75 ? -16.873 1.685 38.012 1.00 83.56 75 ILE A N 1
ATOM 562 C CA . ILE A 1 75 ? -17.223 2.281 39.295 1.00 83.56 75 ILE A CA 1
ATOM 563 C C . ILE A 1 75 ? -18.350 1.452 39.912 1.00 83.56 75 ILE A C 1
ATOM 565 O O . ILE A 1 75 ? -19.432 1.321 39.345 1.00 83.56 75 ILE A O 1
ATOM 569 N N . VAL A 1 76 ? -18.110 0.899 41.098 1.00 82.69 76 VAL A N 1
ATOM 570 C CA . VAL A 1 76 ? -19.095 0.129 41.863 1.00 82.69 76 VAL A CA 1
ATOM 571 C C . VAL A 1 76 ? -19.504 0.930 43.086 1.00 82.69 76 VAL A C 1
ATOM 573 O O . VAL A 1 76 ? -18.675 1.249 43.938 1.00 82.69 76 VAL A O 1
ATOM 576 N N . THR A 1 77 ? -20.791 1.233 43.209 1.00 83.56 77 THR A N 1
ATOM 577 C CA . THR A 1 77 ? -21.339 1.849 44.422 1.00 83.56 77 THR A CA 1
ATOM 578 C C . THR A 1 77 ? -21.991 0.782 45.283 1.00 83.56 77 THR A C 1
ATOM 580 O O . THR A 1 77 ? -22.751 -0.051 44.795 1.00 83.56 77 THR A O 1
ATOM 583 N N . THR A 1 78 ? -21.713 0.833 46.579 1.00 79.50 78 THR A N 1
ATOM 584 C CA . THR A 1 78 ? -22.326 0.000 47.620 1.00 79.50 78 THR A CA 1
ATOM 585 C C . THR A 1 78 ? -22.868 0.910 48.730 1.00 79.50 78 THR A C 1
ATOM 587 O O . THR A 1 78 ? -22.459 2.073 48.818 1.00 79.50 78 THR A O 1
ATOM 590 N N . PRO A 1 79 ? -23.695 0.412 49.667 1.00 81.31 79 PRO A N 1
ATOM 591 C CA . PRO A 1 79 ? -24.118 1.195 50.830 1.00 81.31 79 PRO A CA 1
ATOM 592 C C . PRO A 1 79 ? -22.957 1.671 51.715 1.00 81.31 79 PRO A C 1
ATOM 594 O O . PRO A 1 79 ? -23.117 2.611 52.489 1.00 81.31 79 PRO A O 1
ATOM 597 N N . THR A 1 80 ? -21.801 1.008 51.636 1.00 77.50 80 THR A N 1
ATOM 598 C CA . THR A 1 80 ? -20.630 1.275 52.481 1.00 77.50 80 THR A CA 1
ATOM 599 C C . THR A 1 80 ? -19.562 2.134 51.810 1.00 77.50 80 THR A C 1
ATOM 601 O O . THR A 1 80 ? -18.606 2.526 52.477 1.00 77.50 80 THR A O 1
ATOM 604 N N . GLY A 1 81 ? -19.699 2.432 50.517 1.00 80.06 81 GLY A N 1
ATOM 605 C CA . GLY A 1 81 ? -18.721 3.232 49.787 1.00 80.06 81 GLY A CA 1
ATOM 606 C C . GLY A 1 81 ? -18.774 3.050 48.274 1.00 80.06 81 GLY A C 1
ATOM 607 O O . GLY A 1 81 ? -19.505 2.205 47.753 1.00 80.06 81 GLY A O 1
ATOM 608 N N . VAL A 1 82 ? -17.965 3.859 47.592 1.00 81.94 82 VAL A N 1
ATOM 609 C CA . VAL A 1 82 ? -17.762 3.838 46.139 1.00 81.94 82 VAL A CA 1
ATOM 610 C C . VAL A 1 82 ? -16.377 3.274 45.849 1.00 81.94 82 VAL A C 1
ATOM 612 O O . VAL A 1 82 ? -15.392 3.701 46.458 1.00 81.94 82 VAL A O 1
ATOM 615 N N . TYR A 1 83 ? -16.302 2.332 44.918 1.00 77.12 83 TYR A N 1
ATOM 616 C CA . TYR A 1 83 ? -15.080 1.660 44.502 1.00 77.12 83 TYR A CA 1
ATOM 617 C C . TYR A 1 83 ? -14.810 1.936 43.028 1.00 77.12 83 TYR A C 1
ATOM 619 O O . TYR A 1 83 ? -15.720 1.821 42.216 1.00 77.12 83 TYR A O 1
ATOM 627 N N . THR A 1 84 ? -13.577 2.298 42.685 1.00 79.31 84 THR A N 1
ATOM 628 C CA . THR A 1 84 ? -13.167 2.616 41.309 1.00 79.31 84 THR A CA 1
ATOM 629 C C . THR A 1 84 ? -12.022 1.716 40.864 1.00 79.31 84 THR A C 1
ATOM 631 O O . THR A 1 84 ? -11.111 1.428 41.647 1.00 79.31 84 THR A O 1
ATOM 634 N N . GLY A 1 85 ? -12.093 1.279 39.606 1.00 70.06 85 GLY A N 1
ATOM 635 C CA . GLY A 1 85 ? -11.082 0.455 38.956 1.00 70.06 85 GLY A CA 1
ATOM 636 C C . GLY A 1 85 ? -9.805 1.207 38.577 1.00 70.06 85 GLY A C 1
ATOM 637 O O . GLY A 1 85 ? -8.810 0.541 38.329 1.00 70.06 85 GLY A O 1
ATOM 638 N N . SER A 1 86 ? -9.801 2.550 38.566 1.00 73.25 86 SER A N 1
ATOM 639 C CA . SER A 1 86 ? -8.658 3.360 38.102 1.00 73.25 86 SER A CA 1
ATOM 640 C C . SER A 1 86 ? -7.320 2.916 38.700 1.00 73.25 86 SER A C 1
ATOM 642 O O . SER A 1 86 ? -7.267 2.411 39.815 1.00 73.25 86 SER A O 1
ATOM 644 N N . ALA A 1 87 ? -6.197 3.199 38.043 1.00 68.00 87 ALA A N 1
ATOM 645 C CA . ALA A 1 87 ? -4.894 3.004 38.677 1.00 68.00 87 ALA A CA 1
ATOM 646 C C . ALA A 1 87 ? -4.772 3.840 39.979 1.00 68.00 87 ALA A C 1
ATOM 648 O O . ALA A 1 87 ? -5.131 5.024 39.988 1.00 68.00 87 ALA A O 1
ATOM 649 N N . PRO A 1 88 ? -4.277 3.271 41.096 1.00 69.88 88 PRO A N 1
ATOM 650 C CA . PRO A 1 88 ? -3.951 4.054 42.282 1.00 69.88 88 PRO A CA 1
ATOM 651 C C . PRO A 1 88 ? -2.822 5.048 41.975 1.00 69.88 88 PRO A C 1
ATOM 653 O O . PRO A 1 88 ? -1.766 4.661 41.477 1.00 69.88 88 PRO A O 1
ATOM 656 N N . SER A 1 89 ? -3.008 6.316 42.334 1.00 71.94 89 SER A N 1
ATOM 657 C CA . SER A 1 89 ? -2.008 7.380 42.200 1.00 71.94 89 SER A CA 1
ATOM 658 C C . SER A 1 89 ? -1.775 8.057 43.546 1.00 71.94 89 SER A C 1
ATOM 660 O O . SER A 1 89 ? -2.724 8.389 44.247 1.00 71.94 89 SER A O 1
ATOM 662 N N . PHE A 1 90 ? -0.522 8.251 43.950 1.00 72.12 90 PHE A N 1
ATOM 663 C CA . PHE A 1 90 ? -0.222 8.959 45.193 1.00 72.12 90 PHE A CA 1
ATOM 664 C C . PHE A 1 90 ? 0.041 10.438 44.909 1.00 72.12 90 PHE A C 1
ATOM 666 O O . PHE A 1 90 ? 1.035 10.783 44.266 1.00 72.12 90 PHE A O 1
ATOM 673 N N . ASN A 1 91 ? -0.822 11.318 45.418 1.00 72.38 91 ASN A N 1
ATOM 674 C CA . ASN A 1 91 ? -0.631 12.755 45.298 1.00 72.38 91 ASN A CA 1
ATOM 675 C C . ASN A 1 91 ? 0.297 13.248 46.412 1.00 72.38 91 ASN A C 1
ATOM 677 O O . ASN A 1 91 ? -0.067 13.324 47.586 1.00 72.38 91 ASN A O 1
ATOM 681 N N . THR A 1 92 ? 1.521 13.605 46.030 1.00 77.38 92 THR A N 1
ATOM 682 C CA . THR A 1 92 ? 2.572 14.055 46.953 1.00 77.38 92 THR A CA 1
ATOM 683 C C . THR A 1 92 ? 2.306 15.436 47.552 1.00 77.38 92 THR A C 1
ATOM 685 O O . THR A 1 92 ? 2.879 15.762 48.589 1.00 77.38 92 THR A O 1
ATOM 688 N N . SER A 1 93 ? 1.437 16.242 46.934 1.00 82.38 93 SER A N 1
ATOM 689 C CA . SER A 1 93 ? 1.107 17.596 47.398 1.00 82.38 93 SER A CA 1
ATOM 690 C C . SER A 1 93 ? 0.014 17.593 48.466 1.00 82.38 93 SER A C 1
ATOM 692 O O . SER A 1 93 ? 0.076 18.379 49.410 1.00 82.38 93 SER A O 1
ATOM 694 N N . SER A 1 94 ? -0.969 16.699 48.350 1.00 81.69 94 SER A N 1
ATOM 695 C CA . SER A 1 94 ? -2.016 16.489 49.362 1.00 81.69 94 SER A CA 1
ATOM 696 C C . SER A 1 94 ? -1.678 15.371 50.355 1.00 81.69 94 SER A C 1
ATOM 698 O O . SER A 1 94 ? -2.336 15.257 51.388 1.00 81.69 94 SER A O 1
ATOM 700 N N . ASN A 1 95 ? -0.645 14.568 50.074 1.00 78.88 95 ASN A N 1
ATOM 701 C CA . ASN A 1 95 ? -0.266 13.375 50.835 1.00 78.88 95 ASN A CA 1
ATOM 702 C C . ASN A 1 95 ? -1.427 12.366 50.958 1.00 78.88 95 ASN A C 1
ATOM 704 O O . ASN A 1 95 ? -1.599 11.718 51.995 1.00 78.88 95 ASN A O 1
ATOM 708 N N . THR A 1 96 ? -2.240 12.256 49.903 1.00 75.62 96 THR A N 1
ATOM 709 C CA . THR A 1 96 ? -3.392 11.350 49.816 1.00 75.62 96 THR A CA 1
ATOM 710 C C . THR A 1 96 ? -3.254 10.388 48.642 1.00 75.62 96 THR A C 1
ATOM 712 O O . THR A 1 96 ? -2.734 10.742 47.585 1.00 75.62 96 THR A O 1
ATOM 715 N N . GLN A 1 97 ? -3.761 9.166 48.816 1.00 67.56 97 GLN A N 1
ATOM 716 C CA . GLN A 1 97 ? -3.963 8.235 47.709 1.00 67.56 97 GLN A CA 1
ATOM 717 C C . GLN A 1 97 ? -5.211 8.663 46.919 1.00 67.56 97 GLN A C 1
ATOM 719 O O . GLN A 1 97 ? -6.286 8.819 47.496 1.00 67.56 97 GLN A O 1
ATOM 724 N N . GLU A 1 98 ? -5.055 8.845 45.617 1.00 69.12 98 GLU A N 1
ATOM 725 C CA . GLU A 1 98 ? -6.085 9.180 44.634 1.00 69.12 98 GLU A CA 1
ATOM 726 C C . GLU A 1 98 ? -6.228 8.029 43.616 1.00 69.12 98 GLU A C 1
ATOM 728 O O . GLU A 1 98 ? -5.408 7.105 43.580 1.00 69.12 98 GLU A O 1
ATOM 733 N N . GLY A 1 99 ? -7.277 8.055 42.791 1.00 68.94 99 GLY A N 1
ATOM 734 C CA . GLY A 1 99 ? -7.553 7.002 41.805 1.00 68.94 99 GLY A CA 1
ATOM 735 C C . GLY A 1 99 ? -8.115 5.716 42.426 1.00 68.94 99 GLY A C 1
ATOM 736 O O . GLY A 1 99 ? -9.006 5.769 43.275 1.00 68.94 99 GLY A O 1
ATOM 737 N N . GLY A 1 100 ? -7.609 4.564 41.976 1.00 65.19 100 GLY A N 1
ATOM 738 C CA . GLY A 1 100 ? -8.044 3.223 42.387 1.00 65.19 100 GLY A CA 1
ATOM 739 C C . GLY A 1 100 ? -8.026 2.961 43.875 1.00 65.19 100 GLY A C 1
ATOM 740 O O . GLY A 1 100 ? -7.006 3.163 44.534 1.00 65.19 100 GLY A O 1
ATOM 741 N N . ASN A 1 101 ? -9.115 2.402 44.398 1.00 66.25 101 ASN A N 1
ATOM 742 C CA . ASN A 1 101 ? -9.226 2.029 45.810 1.00 66.25 101 ASN A CA 1
ATOM 743 C C . ASN A 1 101 ? -9.487 0.527 46.038 1.00 66.25 101 ASN A C 1
ATOM 745 O O . ASN A 1 101 ? -9.778 0.112 47.161 1.00 66.25 101 ASN A O 1
ATOM 749 N N . THR A 1 102 ? -9.328 -0.294 44.999 1.00 58.50 102 THR A N 1
ATOM 750 C CA . THR A 1 102 ? -9.526 -1.755 45.030 1.00 58.50 102 THR A CA 1
ATOM 751 C C . THR A 1 102 ? -8.246 -2.529 45.375 1.00 58.50 102 THR A C 1
ATOM 753 O O . THR A 1 102 ? -8.311 -3.643 45.885 1.00 58.50 102 THR A O 1
ATOM 756 N N . ALA A 1 103 ? -7.062 -1.917 45.237 1.00 50.66 103 ALA A N 1
ATOM 757 C CA . ALA A 1 103 ? -5.768 -2.574 45.474 1.00 50.66 103 ALA A CA 1
ATOM 758 C C . ALA A 1 103 ? -5.582 -3.154 46.898 1.00 50.66 103 ALA A C 1
ATOM 760 O O . ALA A 1 103 ? -4.865 -4.136 47.082 1.00 50.66 103 ALA A O 1
ATOM 761 N N . VAL A 1 104 ? -6.237 -2.580 47.917 1.00 50.59 104 VAL A N 1
ATOM 762 C CA . VAL A 1 104 ? -6.168 -3.063 49.314 1.00 50.59 104 VAL A CA 1
ATOM 763 C C . VAL A 1 104 ? -7.146 -4.226 49.572 1.00 50.59 104 VAL A C 1
ATOM 765 O O . VAL A 1 104 ? -6.981 -4.976 50.540 1.00 50.59 104 VAL A O 1
ATOM 768 N N . ASN A 1 105 ? -8.147 -4.414 48.707 1.00 48.84 105 ASN A N 1
ATOM 769 C CA . ASN A 1 105 ? -9.205 -5.416 48.870 1.00 48.84 105 ASN A CA 1
ATOM 770 C C . ASN A 1 105 ? -8.852 -6.789 48.274 1.00 48.84 105 ASN A C 1
ATOM 772 O O . ASN A 1 105 ? -9.382 -7.781 48.773 1.00 48.84 105 ASN A O 1
ATOM 776 N N . LEU A 1 106 ? -7.859 -6.874 47.373 1.00 45.56 106 LEU A N 1
ATOM 777 C CA . LEU A 1 106 ? -7.290 -8.137 46.859 1.00 45.56 106 LEU A CA 1
ATOM 778 C C . LEU A 1 106 ? -6.802 -9.100 47.964 1.00 45.56 106 LEU A C 1
ATOM 780 O O . LEU A 1 106 ? -6.662 -10.300 47.736 1.00 45.56 106 LEU A O 1
ATOM 784 N N . PHE A 1 107 ? -6.552 -8.588 49.175 1.00 45.41 107 PHE A N 1
ATOM 785 C CA . PHE A 1 107 ? -6.075 -9.365 50.326 1.00 45.41 107 PHE A CA 1
ATOM 786 C C . PHE A 1 107 ? -7.142 -9.626 51.406 1.00 45.41 107 PHE A C 1
ATOM 788 O O . PHE A 1 107 ? -6.832 -10.223 52.441 1.00 45.41 107 PHE A O 1
ATOM 795 N N . ARG A 1 108 ? -8.397 -9.190 51.215 1.00 48.69 108 ARG A N 1
ATOM 796 C CA . ARG A 1 108 ? -9.500 -9.424 52.166 1.00 48.69 108 ARG A CA 1
ATOM 797 C C . ARG A 1 108 ? -10.411 -10.554 51.671 1.00 48.69 108 ARG A C 1
ATOM 799 O O . ARG A 1 108 ? -10.581 -10.764 50.479 1.00 48.69 108 ARG A O 1
ATOM 806 N N . ARG A 1 109 ? -11.012 -11.318 52.593 1.00 44.66 109 ARG A N 1
ATOM 807 C CA . ARG A 1 109 ? -12.037 -12.318 52.236 1.00 44.66 109 ARG A CA 1
ATOM 808 C C . ARG A 1 109 ? -13.294 -11.597 51.728 1.00 44.66 109 ARG A C 1
ATOM 810 O O . ARG A 1 109 ? -13.937 -10.906 52.512 1.00 44.66 109 ARG A O 1
ATOM 817 N N . GLY A 1 110 ? -13.635 -11.815 50.457 1.00 54.03 110 GLY A N 1
ATOM 818 C CA . GLY A 1 110 ? -14.784 -11.228 49.755 1.00 54.03 110 GLY A CA 1
ATOM 819 C C . GLY A 1 110 ? -14.313 -10.411 48.551 1.00 54.03 110 GLY A C 1
ATOM 820 O O . GLY A 1 110 ? -13.555 -9.464 48.728 1.00 54.03 110 GLY A O 1
ATOM 821 N N . LEU A 1 111 ? -14.724 -10.802 47.342 1.00 47.72 111 LEU A N 1
ATOM 822 C CA . LEU A 1 111 ? -14.367 -10.136 46.082 1.00 47.72 111 LEU A CA 1
ATOM 823 C C . LEU A 1 111 ? -15.084 -8.776 46.014 1.00 47.72 111 LEU A C 1
ATOM 825 O O . LEU A 1 111 ? -16.230 -8.723 45.583 1.00 47.72 111 LEU A O 1
ATOM 829 N N . ASN A 1 112 ? -14.460 -7.702 46.504 1.00 50.78 112 ASN A N 1
ATOM 830 C CA . ASN A 1 112 ? -15.027 -6.343 46.533 1.00 50.78 112 ASN A CA 1
ATOM 831 C C . ASN A 1 112 ? -14.299 -5.423 45.537 1.00 50.78 112 ASN A C 1
ATOM 833 O O . ASN A 1 112 ? -13.868 -4.328 45.910 1.00 50.78 112 ASN A O 1
ATOM 837 N N . ASP A 1 113 ? -14.116 -5.883 44.298 1.00 54.34 113 ASP A N 1
ATOM 838 C CA . ASP A 1 113 ? -13.216 -5.229 43.347 1.00 54.34 113 ASP A CA 1
ATOM 839 C C . ASP A 1 113 ? -13.964 -4.703 42.112 1.00 54.34 113 ASP A C 1
ATOM 841 O O . ASP A 1 113 ? -14.644 -5.445 41.405 1.00 54.34 113 ASP A O 1
ATOM 845 N N . ALA A 1 114 ? -13.801 -3.405 41.849 1.00 52.94 114 ALA A N 1
ATOM 846 C CA . ALA A 1 114 ? -13.997 -2.800 40.537 1.00 52.94 114 ALA A CA 1
ATOM 847 C C . ALA A 1 114 ? -12.747 -3.064 39.673 1.00 52.94 114 ALA A C 1
ATOM 849 O O . ALA A 1 114 ? -11.621 -2.962 40.165 1.00 52.94 114 ALA A O 1
ATOM 850 N N . MET A 1 115 ? -12.945 -3.425 38.405 1.00 53.47 115 MET A N 1
ATOM 851 C CA . MET A 1 115 ? -11.873 -3.740 37.453 1.00 53.47 115 MET A CA 1
ATOM 852 C C . MET A 1 115 ? -11.656 -2.577 36.476 1.00 53.47 115 MET A C 1
ATOM 854 O O . MET A 1 115 ? -12.615 -1.927 36.070 1.00 53.47 115 MET A O 1
ATOM 858 N N . ASP A 1 116 ? -10.407 -2.345 36.086 1.00 41.72 116 ASP A N 1
ATOM 859 C CA . ASP A 1 116 ? -10.037 -1.533 34.921 1.00 41.72 116 ASP A CA 1
ATOM 860 C C . ASP A 1 116 ? -9.656 -2.493 33.792 1.00 41.72 116 ASP A C 1
ATOM 862 O O . ASP A 1 116 ? -8.950 -3.483 34.022 1.00 41.72 116 ASP A O 1
ATOM 866 N N . PHE A 1 117 ? -10.201 -2.261 32.601 1.00 48.84 117 PHE A N 1
ATOM 867 C CA . PHE A 1 117 ? -9.885 -3.044 31.418 1.00 48.84 117 PHE A CA 1
ATOM 868 C C . PHE A 1 117 ? -9.808 -2.133 30.193 1.00 48.84 117 PHE A C 1
ATOM 870 O O . PHE A 1 117 ? -10.685 -1.311 29.928 1.00 48.84 117 PHE A O 1
ATOM 877 N N . THR A 1 118 ? -8.756 -2.330 29.407 1.00 40.03 118 THR A N 1
ATOM 878 C CA . THR A 1 118 ? -8.561 -1.646 28.130 1.00 40.03 118 THR A CA 1
ATOM 879 C C . THR A 1 118 ? -9.156 -2.491 27.011 1.00 40.03 118 THR A C 1
ATOM 881 O O . THR A 1 118 ? -8.866 -3.685 26.903 1.00 40.03 118 THR A O 1
ATOM 884 N N . MET A 1 119 ? -9.974 -1.877 26.155 1.00 44.97 119 MET A N 1
ATOM 885 C CA . MET A 1 119 ? -10.406 -2.480 24.895 1.00 44.97 119 MET A CA 1
ATOM 886 C C . MET A 1 119 ? -9.638 -1.834 23.746 1.00 44.97 119 MET A C 1
ATOM 888 O O . MET A 1 119 ? -9.966 -0.740 23.294 1.00 44.97 119 MET A O 1
ATOM 892 N N . THR A 1 120 ? -8.614 -2.526 23.255 1.00 36.16 120 THR A N 1
ATOM 893 C CA . THR A 1 120 ? -7.880 -2.098 22.063 1.00 36.16 120 THR A CA 1
ATOM 894 C C . THR A 1 120 ? -8.579 -2.625 20.817 1.00 36.16 120 THR A C 1
ATOM 896 O O . THR A 1 120 ? -8.757 -3.834 20.645 1.00 36.16 120 THR A O 1
ATOM 899 N N . PHE A 1 121 ? -8.960 -1.714 19.928 1.00 38.62 121 PHE A N 1
ATOM 900 C CA . PHE A 1 121 ? -9.478 -2.065 18.617 1.00 38.62 121 PHE A CA 1
ATOM 901 C C . PHE A 1 121 ? -8.317 -2.292 17.663 1.00 38.62 121 PHE A C 1
ATOM 903 O O . PHE A 1 121 ? -7.622 -1.361 17.277 1.00 38.62 121 PHE A O 1
ATOM 910 N N . PHE A 1 122 ? -8.133 -3.537 17.242 1.00 35.44 122 PHE A N 1
ATOM 911 C CA . PHE A 1 122 ? -7.299 -3.831 16.088 1.00 35.44 122 PHE A CA 1
ATOM 912 C C . PHE A 1 122 ? -8.210 -3.856 14.869 1.00 35.44 122 PHE A C 1
ATOM 914 O O . PHE A 1 122 ? -9.016 -4.774 14.714 1.00 35.44 122 PHE A O 1
ATOM 921 N N . VAL A 1 123 ? -8.088 -2.860 13.993 1.00 40.31 123 VAL A N 1
ATOM 922 C CA . VAL A 1 123 ? -8.514 -3.054 12.607 1.00 40.31 123 VAL A CA 1
ATOM 923 C C . VAL A 1 123 ? -7.445 -3.957 11.999 1.00 40.31 123 VAL A C 1
ATOM 925 O O . VAL A 1 123 ? -6.315 -3.491 11.827 1.00 40.31 123 VAL A O 1
ATOM 928 N N . PRO A 1 124 ? -7.723 -5.250 11.740 1.00 39.38 124 PRO A N 1
ATOM 929 C CA . PRO A 1 124 ? -6.730 -6.090 11.094 1.00 39.38 124 PRO A CA 1
ATOM 930 C C . PRO A 1 124 ? -6.342 -5.432 9.764 1.00 39.38 124 PRO A C 1
ATOM 932 O O . PRO A 1 124 ? -7.211 -4.816 9.126 1.00 39.38 124 PRO A O 1
ATOM 935 N N . PRO A 1 125 ? -5.068 -5.532 9.340 1.00 49.06 125 PRO A N 1
ATOM 936 C CA . PRO A 1 125 ? -4.676 -5.050 8.025 1.00 49.06 125 PRO A CA 1
ATOM 937 C C . PRO A 1 125 ? -5.657 -5.612 6.987 1.00 49.06 125 PRO A C 1
ATOM 939 O O . PRO A 1 125 ? -6.129 -6.747 7.152 1.00 49.06 125 PRO A O 1
ATOM 942 N N . PRO A 1 126 ? -6.033 -4.824 5.961 1.00 62.06 126 PRO A N 1
ATOM 943 C CA . PRO A 1 126 ? -6.981 -5.287 4.965 1.00 62.06 126 PRO A CA 1
ATOM 944 C C . PRO A 1 126 ? -6.537 -6.641 4.439 1.00 62.06 126 PRO A C 1
ATOM 946 O O . PRO A 1 126 ? -5.357 -6.857 4.159 1.00 62.06 126 PRO A O 1
ATOM 949 N N . LYS A 1 127 ? -7.485 -7.566 4.321 1.00 75.25 127 LYS A N 1
ATOM 950 C CA . LYS A 1 127 ? -7.185 -8.879 3.771 1.00 75.25 127 LYS A CA 1
ATOM 951 C C . LYS A 1 127 ? -6.680 -8.694 2.336 1.00 75.25 127 LYS A C 1
ATOM 953 O O . LYS A 1 127 ? -7.426 -8.182 1.501 1.00 75.25 127 LYS A O 1
ATOM 958 N N . LYS A 1 128 ? -5.448 -9.136 2.053 1.00 84.94 128 LYS A N 1
ATOM 959 C CA . LYS A 1 128 ? -4.936 -9.247 0.680 1.00 84.94 128 LYS A CA 1
ATOM 960 C C . LYS A 1 128 ? -5.910 -10.117 -0.115 1.00 84.94 128 LYS A C 1
ATOM 962 O O . LYS A 1 128 ? -6.232 -11.230 0.299 1.00 84.94 128 LYS A O 1
ATOM 967 N N . LEU A 1 129 ? -6.413 -9.585 -1.224 1.00 88.31 129 LEU A N 1
ATOM 968 C CA . LEU A 1 129 ? -7.192 -10.362 -2.190 1.00 88.31 129 LEU A CA 1
ATOM 969 C C . LEU A 1 129 ? -6.262 -10.928 -3.256 1.00 88.31 129 LEU A C 1
ATOM 971 O O . LEU A 1 129 ? -6.281 -12.124 -3.522 1.00 88.31 129 LEU A O 1
ATOM 975 N N . ARG A 1 130 ? -5.430 -10.049 -3.816 1.00 93.00 130 ARG A N 1
ATOM 976 C CA . ARG A 1 130 ? -4.362 -10.312 -4.778 1.00 93.00 130 ARG A CA 1
ATOM 977 C C . ARG A 1 130 ? -3.284 -9.242 -4.596 1.00 93.00 130 ARG A C 1
ATOM 979 O O . ARG A 1 130 ? -3.564 -8.188 -4.024 1.00 93.00 130 ARG A O 1
ATOM 986 N N . GLY A 1 131 ? -2.069 -9.510 -5.054 1.00 94.44 131 GLY A N 1
ATOM 987 C CA . GLY A 1 131 ? -0.968 -8.547 -5.043 1.00 94.44 131 GLY A CA 1
ATOM 988 C C . GLY A 1 131 ? 0.353 -9.213 -5.403 1.00 94.44 131 GLY A C 1
ATOM 989 O O . GLY A 1 131 ? 0.419 -10.439 -5.434 1.00 94.44 131 GLY A O 1
ATOM 990 N N . THR A 1 132 ? 1.382 -8.413 -5.639 1.00 96.56 132 THR A N 1
ATOM 991 C CA . THR A 1 132 ? 2.758 -8.861 -5.889 1.00 96.56 132 THR A CA 1
ATOM 992 C C . THR A 1 132 ? 3.700 -8.061 -4.992 1.00 96.56 132 THR A C 1
ATOM 994 O O . THR A 1 132 ? 3.477 -6.867 -4.772 1.00 96.56 132 THR A O 1
ATOM 997 N N . SER A 1 133 ? 4.701 -8.740 -4.447 1.00 95.62 133 SER A N 1
ATOM 998 C CA . SER A 1 133 ? 5.917 -8.165 -3.864 1.00 95.62 133 SER A CA 1
ATOM 999 C C . SER A 1 133 ? 7.135 -8.476 -4.741 1.00 95.62 133 SER A C 1
ATOM 1001 O O . SER A 1 133 ? 8.260 -8.169 -4.372 1.00 95.62 133 SER A O 1
ATOM 1003 N N . PHE A 1 134 ? 6.885 -8.965 -5.959 1.00 97.44 134 PHE A N 1
ATOM 1004 C CA . PHE A 1 134 ? 7.855 -9.360 -6.968 1.00 97.44 134 PHE A CA 1
ATOM 1005 C C . PHE A 1 134 ? 8.703 -10.565 -6.563 1.00 97.44 134 PHE A C 1
ATOM 1007 O O . PHE A 1 134 ? 9.828 -10.670 -7.035 1.00 97.44 134 PHE A O 1
ATOM 1014 N N . GLU A 1 135 ? 8.186 -11.486 -5.751 1.00 96.44 135 GLU A N 1
ATOM 1015 C CA . GLU A 1 135 ? 8.897 -12.670 -5.246 1.00 96.44 135 GLU A CA 1
ATOM 1016 C C . GLU A 1 135 ? 8.904 -13.867 -6.211 1.00 96.44 135 GLU A C 1
ATOM 1018 O O . GLU A 1 135 ? 9.788 -14.724 -6.136 1.00 96.44 135 GLU A O 1
ATOM 1023 N N . GLU A 1 136 ? 7.943 -13.942 -7.133 1.00 96.88 136 GLU A N 1
ATOM 1024 C CA . GLU A 1 136 ? 7.886 -15.003 -8.149 1.00 96.88 136 GLU A CA 1
ATOM 1025 C C . GLU A 1 136 ? 8.749 -14.751 -9.399 1.00 96.88 136 GLU A C 1
ATOM 1027 O O . GLU A 1 136 ? 9.359 -15.705 -9.900 1.00 96.88 136 GLU A O 1
ATOM 1032 N N . PRO A 1 137 ? 8.814 -13.522 -9.953 1.00 96.81 137 PRO A N 1
ATOM 1033 C CA . PRO A 1 137 ? 9.648 -13.242 -11.110 1.00 96.81 137 PRO A CA 1
ATOM 1034 C C . PRO A 1 137 ? 11.135 -13.447 -10.802 1.00 96.81 137 PRO A C 1
ATOM 1036 O O . PRO A 1 137 ? 11.603 -13.340 -9.666 1.00 96.81 137 PRO A O 1
ATOM 1039 N N . PHE A 1 138 ? 11.921 -13.704 -11.843 1.00 95.94 138 PHE A N 1
ATOM 1040 C CA . PHE A 1 138 ? 13.357 -13.874 -11.690 1.00 95.94 138 PHE A CA 1
ATOM 1041 C C . PHE A 1 138 ? 14.045 -12.524 -11.449 1.00 95.94 138 PHE A C 1
ATOM 1043 O O . PHE A 1 138 ? 14.032 -11.632 -12.301 1.00 95.94 138 PHE A O 1
ATOM 1050 N N . ALA A 1 139 ? 14.692 -12.410 -10.290 1.00 94.06 139 ALA A N 1
ATOM 1051 C CA . ALA A 1 139 ? 15.709 -11.404 -10.029 1.00 94.06 139 ALA A CA 1
ATOM 1052 C C . ALA A 1 139 ? 17.051 -11.867 -10.608 1.00 94.06 139 ALA A C 1
ATOM 1054 O O . ALA A 1 139 ? 17.426 -13.033 -10.438 1.00 94.06 139 ALA A O 1
ATOM 1055 N N . ALA A 1 140 ? 17.793 -10.962 -11.252 1.00 85.44 140 ALA A N 1
ATOM 1056 C CA . ALA A 1 140 ? 19.110 -11.298 -11.785 1.00 85.44 140 ALA A CA 1
ATOM 1057 C C . ALA A 1 140 ? 20.057 -11.837 -10.686 1.00 85.44 140 ALA A C 1
ATOM 1059 O O . ALA A 1 140 ? 19.928 -11.466 -9.517 1.00 85.44 140 ALA A O 1
ATOM 1060 N N . PRO A 1 141 ? 21.034 -12.701 -11.028 1.00 73.94 141 PRO A N 1
ATOM 1061 C CA . PRO A 1 141 ? 21.870 -13.383 -10.035 1.00 73.94 141 PRO A CA 1
ATOM 1062 C C . PRO A 1 141 ? 22.838 -12.461 -9.287 1.00 73.94 141 PRO A C 1
ATOM 1064 O O . PRO A 1 141 ? 23.356 -12.847 -8.241 1.00 73.94 141 PRO A O 1
ATOM 1067 N N . SER A 1 142 ? 23.142 -11.295 -9.856 1.00 82.06 142 SER A N 1
ATOM 1068 C CA . SER A 1 142 ? 24.027 -10.296 -9.266 1.00 82.06 142 SER A CA 1
ATOM 1069 C C . SER A 1 142 ? 23.265 -9.008 -9.012 1.00 82.06 142 SER A C 1
ATOM 1071 O O . SER A 1 142 ? 22.628 -8.485 -9.927 1.00 82.06 142 SER A O 1
ATOM 1073 N N . ASP A 1 143 ? 23.430 -8.466 -7.810 1.00 70.31 143 ASP A N 1
ATOM 1074 C CA . ASP A 1 143 ? 22.700 -7.291 -7.326 1.00 70.31 143 ASP A CA 1
ATOM 1075 C C . ASP A 1 143 ? 22.909 -6.027 -8.180 1.00 70.31 143 ASP A C 1
ATOM 1077 O O . ASP A 1 1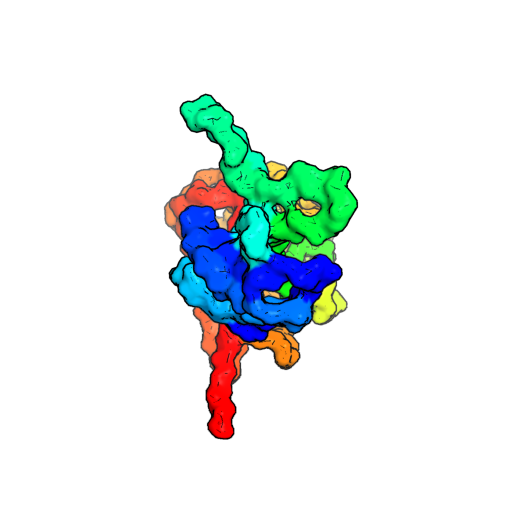43 ? 22.083 -5.131 -8.125 1.00 70.31 143 ASP A O 1
ATOM 1081 N N . GLY A 1 144 ? 23.966 -5.962 -9.000 1.00 70.94 144 GLY A N 1
ATOM 1082 C CA . GLY A 1 144 ? 24.254 -4.847 -9.916 1.00 70.94 144 GLY A CA 1
ATOM 1083 C C . GLY A 1 144 ? 24.154 -5.191 -11.406 1.00 70.94 144 GLY A C 1
ATOM 1084 O O . GLY A 1 144 ? 24.882 -4.610 -12.198 1.00 70.94 144 GLY A O 1
ATOM 1085 N N . ALA A 1 145 ? 23.369 -6.200 -11.801 1.00 88.06 145 ALA A N 1
ATOM 1086 C CA . ALA A 1 145 ? 23.151 -6.484 -13.228 1.00 88.06 145 ALA A CA 1
ATOM 1087 C C . ALA A 1 145 ? 22.094 -5.549 -13.817 1.00 88.06 145 ALA A C 1
ATOM 1089 O O . ALA A 1 145 ? 20.995 -5.526 -13.284 1.00 88.06 145 ALA A O 1
ATOM 1090 N N . ASP A 1 146 ? 22.369 -4.871 -14.921 1.00 93.69 146 ASP A N 1
ATOM 1091 C CA . ASP A 1 146 ? 21.375 -4.024 -15.594 1.00 93.69 146 ASP A CA 1
ATOM 1092 C C . ASP A 1 146 ? 20.399 -4.854 -16.441 1.00 93.69 146 ASP A C 1
ATOM 1094 O O . ASP A 1 146 ? 20.673 -6.006 -16.809 1.00 93.69 146 ASP A O 1
ATOM 1098 N N . TYR A 1 147 ? 19.267 -4.247 -16.791 1.00 96.06 147 TYR A N 1
ATOM 1099 C CA . TYR A 1 147 ? 18.438 -4.704 -17.898 1.00 96.06 147 TYR A CA 1
ATOM 1100 C C . TYR A 1 147 ? 18.967 -4.102 -19.202 1.00 96.06 147 TYR A C 1
ATOM 1102 O O . TYR A 1 147 ? 18.816 -2.912 -19.462 1.00 96.06 147 TYR A O 1
ATOM 1110 N N . ILE A 1 148 ? 19.577 -4.941 -20.036 1.00 95.44 148 ILE A N 1
ATOM 1111 C CA . ILE A 1 148 ? 20.127 -4.567 -21.340 1.00 95.44 148 ILE A CA 1
ATOM 1112 C C . ILE A 1 148 ? 19.064 -4.850 -22.394 1.00 95.44 148 ILE A C 1
ATOM 1114 O O . ILE A 1 148 ? 18.843 -6.010 -22.763 1.00 95.44 148 ILE A O 1
ATOM 1118 N N . ARG A 1 149 ? 18.416 -3.801 -22.898 1.00 93.38 149 ARG A N 1
ATOM 1119 C CA . ARG A 1 149 ? 17.325 -3.943 -23.868 1.00 93.38 149 ARG A CA 1
ATOM 1120 C C . ARG A 1 149 ? 17.823 -4.479 -25.218 1.00 93.38 149 ARG A C 1
ATOM 1122 O O . ARG A 1 149 ? 18.962 -4.267 -25.620 1.00 93.38 149 ARG A O 1
ATOM 1129 N N . THR A 1 150 ? 16.951 -5.156 -25.967 1.00 89.19 150 THR A N 1
ATOM 1130 C CA . THR A 1 150 ? 17.292 -5.708 -27.297 1.00 89.19 150 THR A CA 1
ATOM 1131 C C . THR A 1 150 ? 17.146 -4.715 -28.456 1.00 89.19 150 THR A C 1
ATOM 1133 O O . THR A 1 150 ? 17.619 -4.998 -29.555 1.00 89.19 150 THR A O 1
ATOM 1136 N N . GLY A 1 151 ? 16.423 -3.613 -28.240 1.00 89.50 151 GLY A N 1
ATOM 1137 C CA . GLY A 1 151 ? 16.175 -2.557 -29.230 1.00 89.50 151 GLY A CA 1
ATOM 1138 C C . GLY A 1 151 ? 17.143 -1.380 -29.105 1.00 89.50 151 GLY A C 1
ATOM 1139 O O . GLY A 1 151 ? 18.037 -1.392 -28.263 1.00 89.50 151 GLY A O 1
ATOM 1140 N N . GLY A 1 152 ? 16.945 -0.359 -29.937 1.00 94.50 152 GLY A N 1
ATOM 1141 C CA . GLY A 1 152 ? 17.609 0.933 -29.787 1.00 94.50 152 GLY A CA 1
ATOM 1142 C C . GLY A 1 152 ? 17.144 1.676 -28.529 1.00 94.50 152 GLY A C 1
ATOM 1143 O O . GLY A 1 152 ? 16.064 1.381 -28.007 1.00 94.50 152 GLY A O 1
ATOM 1144 N N . PRO A 1 153 ? 17.928 2.654 -28.045 1.00 95.38 153 PRO A N 1
ATOM 1145 C CA . PRO A 1 153 ? 17.662 3.309 -26.768 1.00 95.38 153 PRO A CA 1
ATOM 1146 C C . PRO A 1 153 ? 16.338 4.071 -26.715 1.00 95.38 153 PRO A C 1
ATOM 1148 O O . PRO A 1 153 ? 15.708 4.140 -25.664 1.00 95.38 153 PRO A O 1
ATOM 1151 N N . THR A 1 154 ? 15.863 4.555 -27.863 1.00 96.88 154 THR A N 1
ATOM 1152 C CA . THR A 1 154 ? 14.600 5.289 -28.002 1.00 96.88 154 THR A CA 1
ATOM 1153 C C . THR A 1 154 ? 13.460 4.439 -28.573 1.00 96.88 154 THR A C 1
ATOM 1155 O O . THR A 1 154 ? 12.406 4.978 -28.903 1.00 96.88 154 THR A O 1
ATOM 1158 N N . ASP A 1 155 ? 13.639 3.121 -28.734 1.00 96.69 155 ASP A N 1
ATOM 1159 C CA . ASP A 1 155 ? 12.564 2.267 -29.250 1.00 96.69 155 ASP A CA 1
ATOM 1160 C C . ASP A 1 155 ? 11.402 2.239 -28.242 1.00 96.69 155 ASP A C 1
ATOM 1162 O O . ASP A 1 155 ? 11.578 1.884 -27.079 1.00 96.69 155 ASP A O 1
ATOM 1166 N N . GLU A 1 156 ? 10.195 2.597 -28.664 1.00 97.38 156 GLU A N 1
ATOM 1167 C CA . GLU A 1 156 ? 9.026 2.597 -27.779 1.00 97.38 156 GLU A CA 1
ATOM 1168 C C . GLU A 1 156 ? 8.360 1.218 -27.690 1.00 97.38 156 GLU A C 1
ATOM 1170 O O . GLU A 1 156 ? 8.391 0.424 -28.637 1.00 97.38 156 GLU A O 1
ATOM 1175 N N . GLY A 1 157 ? 7.674 0.968 -26.574 1.00 96.94 157 GLY A N 1
ATOM 1176 C CA . GLY A 1 157 ? 6.790 -0.179 -26.395 1.00 96.94 157 GLY A CA 1
ATOM 1177 C C . GLY A 1 157 ? 7.128 -1.054 -25.194 1.00 96.94 157 GLY A C 1
ATOM 1178 O O . GLY A 1 157 ? 7.820 -0.650 -24.263 1.00 96.94 157 GLY A O 1
ATOM 1179 N N . GLU A 1 158 ? 6.571 -2.263 -25.214 1.00 97.56 158 GLU A N 1
ATOM 1180 C CA . GLU A 1 158 ? 6.732 -3.262 -24.160 1.00 97.56 158 GLU A CA 1
ATOM 1181 C C . GLU A 1 158 ? 8.184 -3.760 -24.074 1.00 97.56 158 GLU A C 1
ATOM 1183 O O . GLU A 1 158 ? 8.790 -4.143 -25.079 1.00 97.56 158 GLU A O 1
ATOM 1188 N N . LEU A 1 159 ? 8.732 -3.777 -22.857 1.00 97.31 159 LEU A N 1
ATOM 1189 C CA . LEU A 1 159 ? 10.030 -4.375 -22.557 1.00 97.31 159 LEU A CA 1
ATOM 1190 C C . LEU A 1 159 ? 9.870 -5.882 -22.369 1.00 97.31 159 LEU A C 1
ATOM 1192 O O . LEU A 1 159 ? 8.926 -6.324 -21.731 1.00 97.31 159 LEU A O 1
ATOM 1196 N N . LEU A 1 160 ? 10.804 -6.686 -22.873 1.00 97.31 160 LEU A N 1
ATOM 1197 C CA . LEU A 1 160 ? 10.690 -8.148 -22.850 1.00 97.31 160 LEU A CA 1
ATOM 1198 C C . LEU A 1 160 ? 11.662 -8.774 -21.853 1.00 97.31 160 LEU A C 1
ATOM 1200 O O . LEU A 1 160 ? 12.798 -8.324 -21.730 1.00 97.31 160 LEU A O 1
ATOM 1204 N N . ASN A 1 161 ? 11.261 -9.863 -21.198 1.00 97.25 161 ASN A N 1
ATOM 1205 C CA . ASN A 1 161 ? 12.196 -10.651 -20.395 1.00 97.25 161 ASN A CA 1
ATOM 1206 C C . ASN A 1 161 ? 13.296 -11.245 -21.285 1.00 97.25 161 ASN A C 1
ATOM 1208 O O . ASN A 1 161 ? 13.012 -11.873 -22.309 1.00 97.25 161 ASN A O 1
ATOM 1212 N N . ILE A 1 162 ? 14.548 -11.081 -20.859 1.00 95.44 162 ILE A N 1
ATOM 1213 C CA . ILE A 1 162 ? 15.733 -11.623 -21.528 1.00 95.44 162 ILE A CA 1
ATOM 1214 C C . ILE A 1 162 ? 16.367 -12.656 -20.599 1.00 95.44 162 ILE A C 1
ATOM 1216 O O . ILE A 1 162 ? 16.490 -12.425 -19.397 1.00 95.44 162 ILE A O 1
ATOM 1220 N N . ASP A 1 163 ? 16.760 -13.803 -21.155 1.00 93.50 163 ASP A N 1
ATOM 1221 C CA . ASP A 1 163 ? 17.330 -14.904 -20.376 1.00 93.50 163 ASP A CA 1
ATOM 1222 C C . ASP A 1 163 ? 18.547 -14.445 -19.557 1.00 93.50 163 ASP A C 1
ATOM 1224 O O . ASP A 1 163 ? 19.466 -13.807 -20.075 1.00 93.50 163 ASP A O 1
ATOM 1228 N N . GLY A 1 164 ? 18.532 -14.757 -18.261 1.00 92.25 164 GLY A N 1
ATOM 1229 C CA . GLY A 1 164 ? 19.574 -14.368 -17.310 1.00 92.25 164 GLY A CA 1
ATOM 1230 C C . GLY A 1 164 ? 19.550 -12.908 -16.835 1.00 92.25 164 GLY A C 1
ATOM 1231 O O . GLY A 1 164 ? 20.381 -12.559 -15.997 1.00 92.25 164 GLY A O 1
ATOM 1232 N N . GLN A 1 165 ? 18.618 -12.074 -17.307 1.00 95.50 165 GLN A N 1
ATOM 1233 C CA . GLN A 1 165 ? 18.453 -10.685 -16.859 1.00 95.50 165 GLN A CA 1
ATOM 1234 C C . GLN A 1 165 ? 17.265 -10.518 -15.906 1.00 95.50 165 GLN A C 1
ATOM 1236 O O . GLN A 1 165 ? 16.433 -11.414 -15.774 1.00 95.50 165 GLN A O 1
ATOM 1241 N N . ARG A 1 166 ? 17.181 -9.358 -15.243 1.00 96.06 166 ARG A N 1
ATOM 1242 C CA . ARG A 1 166 ? 16.054 -8.995 -14.372 1.00 96.06 166 ARG A CA 1
ATOM 1243 C C . ARG A 1 166 ? 14.741 -9.084 -15.152 1.00 96.06 166 ARG A C 1
ATOM 1245 O O . ARG A 1 166 ? 14.654 -8.600 -16.280 1.00 96.06 166 ARG A O 1
ATOM 1252 N N . HIS A 1 167 ? 13.717 -9.696 -14.563 1.00 97.88 167 HIS A N 1
ATOM 1253 C CA . HIS A 1 167 ? 12.394 -9.702 -15.179 1.00 97.88 167 HIS A CA 1
ATOM 1254 C C . HIS A 1 167 ? 11.779 -8.297 -15.169 1.00 97.88 167 HIS A C 1
ATOM 1256 O O . HIS A 1 167 ? 11.767 -7.615 -14.146 1.00 97.88 167 HIS A O 1
ATOM 1262 N N . VAL A 1 168 ? 11.227 -7.905 -16.314 1.00 97.75 168 VAL A N 1
ATOM 1263 C CA . VAL A 1 168 ? 10.466 -6.665 -16.549 1.00 97.75 168 VAL A CA 1
ATOM 1264 C C . VAL A 1 168 ? 8.997 -6.957 -16.883 1.00 97.75 168 VAL A C 1
ATOM 1266 O O . VAL A 1 168 ? 8.163 -6.060 -16.935 1.00 97.75 168 VAL A O 1
ATOM 1269 N N . ILE A 1 169 ? 8.657 -8.235 -17.059 1.00 98.12 169 ILE A N 1
ATOM 1270 C CA . ILE A 1 169 ? 7.291 -8.748 -17.168 1.00 98.12 169 ILE A CA 1
ATOM 1271 C C . ILE A 1 169 ? 7.142 -9.942 -16.224 1.00 98.12 169 ILE A C 1
ATOM 1273 O O . ILE A 1 169 ? 8.058 -10.761 -16.081 1.00 98.12 169 ILE A O 1
ATOM 1277 N N . HIS A 1 170 ? 5.954 -10.099 -15.652 1.00 98.31 170 HIS A N 1
ATOM 1278 C CA . HIS A 1 170 ? 5.532 -11.327 -14.988 1.00 98.31 170 HIS A CA 1
ATOM 1279 C C . HIS A 1 170 ? 4.164 -11.768 -15.477 1.00 98.31 170 HIS A C 1
ATOM 1281 O O . HIS A 1 170 ? 3.255 -10.955 -15.616 1.00 98.31 170 HIS A O 1
ATOM 1287 N N . VAL A 1 171 ? 4.015 -13.073 -15.688 1.00 97.75 171 VAL A N 1
ATOM 1288 C CA . VAL A 1 171 ? 2.715 -13.702 -15.920 1.00 97.75 171 VAL A CA 1
ATOM 1289 C C . VAL A 1 171 ? 2.373 -14.475 -14.659 1.00 97.75 171 VAL A C 1
ATOM 1291 O O . VAL A 1 171 ? 3.120 -15.376 -14.279 1.00 97.75 171 VAL A O 1
ATOM 1294 N N . ALA A 1 172 ? 1.242 -14.138 -14.040 1.00 95.75 172 ALA A N 1
ATOM 1295 C CA . ALA A 1 172 ? 0.782 -14.797 -12.825 1.00 95.75 172 ALA A CA 1
ATOM 1296 C C . ALA A 1 172 ? 0.748 -16.326 -12.996 1.00 95.75 172 ALA A C 1
ATOM 1298 O O . ALA A 1 172 ? 0.162 -16.847 -13.952 1.00 95.75 172 ALA A O 1
ATOM 1299 N N . VAL A 1 173 ? 1.337 -17.056 -12.046 1.00 92.81 173 VAL A N 1
ATOM 1300 C CA . VAL A 1 173 ? 1.353 -18.532 -12.058 1.00 92.81 173 VAL A CA 1
ATOM 1301 C C . VAL A 1 173 ? 0.039 -19.146 -11.559 1.00 92.81 173 VAL A C 1
ATOM 1303 O O . VAL A 1 173 ? -0.180 -20.351 -11.706 1.00 92.81 173 VAL A O 1
ATOM 1306 N N . GLY A 1 174 ? -0.859 -18.315 -11.023 1.00 91.25 174 GLY A N 1
ATOM 1307 C CA . GLY A 1 174 ? -2.169 -18.708 -10.525 1.00 91.25 174 GLY A CA 1
ATOM 1308 C C . GLY A 1 174 ? -3.058 -17.516 -10.154 1.00 91.25 174 GLY A C 1
ATOM 1309 O O . GLY A 1 174 ? -2.811 -16.368 -10.526 1.00 91.25 174 GLY A O 1
ATOM 1310 N N . THR A 1 175 ? -4.156 -17.803 -9.455 1.00 89.19 175 THR A N 1
ATOM 1311 C CA . THR A 1 175 ? -5.163 -16.805 -9.045 1.00 89.19 175 THR A CA 1
ATOM 1312 C C . THR A 1 175 ? -5.411 -16.790 -7.537 1.00 89.19 175 THR A C 1
ATOM 1314 O O . THR A 1 175 ? -6.366 -16.159 -7.078 1.00 89.19 175 THR A O 1
ATOM 1317 N N . GLY A 1 176 ? -4.614 -17.535 -6.773 1.00 88.31 176 GLY A N 1
ATOM 1318 C CA . GLY A 1 176 ? -4.654 -17.571 -5.321 1.00 88.31 176 GLY A CA 1
ATOM 1319 C C . GLY A 1 176 ? -4.198 -16.256 -4.693 1.00 88.31 176 GLY A C 1
ATOM 1320 O O . GLY A 1 176 ? -3.690 -15.356 -5.355 1.00 88.31 176 GLY A O 1
ATOM 1321 N N . VAL A 1 177 ? -4.398 -16.147 -3.380 1.00 86.69 177 VAL A N 1
ATOM 1322 C CA . VAL A 1 177 ? -3.955 -14.983 -2.591 1.00 86.69 177 VAL A CA 1
ATOM 1323 C C . VAL A 1 177 ? -2.427 -14.901 -2.478 1.00 86.69 177 VAL A C 1
ATOM 1325 O O . VAL A 1 177 ? -1.875 -13.803 -2.354 1.00 86.69 177 VAL A O 1
ATOM 1328 N N . ASP A 1 178 ? -1.773 -16.061 -2.546 1.00 89.69 178 ASP A N 1
ATOM 1329 C CA . ASP A 1 178 ? -0.322 -16.211 -2.473 1.00 89.69 178 ASP A CA 1
ATOM 1330 C C . ASP A 1 178 ? 0.336 -16.189 -3.861 1.00 89.69 178 ASP A C 1
ATOM 1332 O O . ASP A 1 178 ? 1.527 -15.926 -3.934 1.00 89.69 178 ASP A O 1
ATOM 1336 N N . ASP A 1 179 ? -0.436 -16.398 -4.938 1.00 94.50 179 ASP A N 1
ATOM 1337 C CA . ASP A 1 179 ? 0.061 -16.262 -6.310 1.00 94.50 179 ASP A CA 1
ATOM 1338 C C . ASP A 1 179 ? 0.167 -14.772 -6.669 1.00 94.50 179 ASP A C 1
ATOM 1340 O O . ASP A 1 179 ? -0.809 -14.008 -6.546 1.00 94.50 179 ASP A O 1
ATOM 1344 N N . GLU A 1 180 ? 1.333 -14.350 -7.146 1.00 96.50 180 GLU A N 1
ATOM 1345 C CA . GLU A 1 180 ? 1.555 -12.954 -7.500 1.00 96.50 180 GLU A CA 1
ATOM 1346 C C . GLU A 1 180 ? 0.793 -12.545 -8.764 1.00 96.50 180 GLU A C 1
ATOM 1348 O O . GLU A 1 180 ? 0.618 -13.312 -9.712 1.00 96.50 180 GLU A O 1
ATOM 1353 N N . ILE A 1 181 ? 0.295 -11.307 -8.776 1.00 97.50 181 ILE A N 1
ATOM 1354 C CA . ILE A 1 181 ? -0.325 -10.737 -9.978 1.00 97.50 181 ILE A CA 1
ATOM 1355 C C . ILE A 1 181 ? 0.736 -10.481 -11.046 1.00 97.50 181 ILE A C 1
ATOM 1357 O O . ILE A 1 181 ? 1.867 -10.117 -10.726 1.00 97.50 181 ILE A O 1
ATOM 1361 N N . GLY A 1 182 ? 0.358 -10.644 -12.312 1.00 98.19 182 GLY A N 1
ATOM 1362 C CA . GLY A 1 18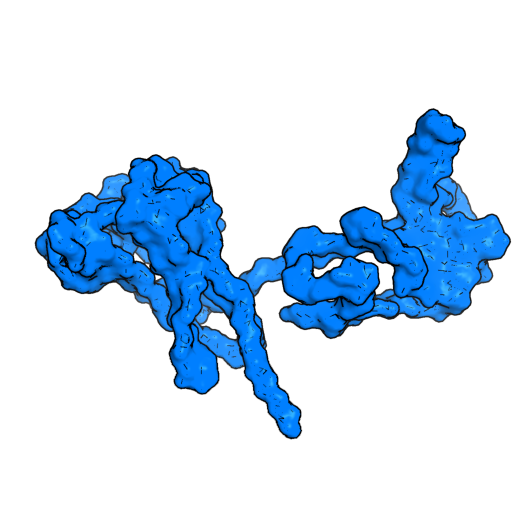2 ? 1.232 -10.290 -13.415 1.00 98.19 182 GLY A CA 1
ATOM 1363 C C . GLY A 1 182 ? 1.403 -8.781 -13.534 1.00 98.19 182 GLY A C 1
ATOM 1364 O O . GLY A 1 182 ? 0.616 -7.985 -13.006 1.00 98.19 182 GLY A O 1
ATOM 1365 N N . PHE A 1 183 ? 2.462 -8.398 -14.229 1.00 98.62 183 PHE A N 1
ATOM 1366 C CA . PHE A 1 183 ? 2.739 -7.019 -14.588 1.00 98.62 183 PHE A CA 1
ATOM 1367 C C . PHE A 1 183 ? 3.510 -6.963 -15.898 1.00 98.62 183 PHE A C 1
ATOM 1369 O O . PHE A 1 183 ? 4.170 -7.926 -16.293 1.00 98.62 183 PHE A O 1
ATOM 1376 N N . LYS A 1 184 ? 3.470 -5.800 -16.538 1.00 98.50 184 LYS A N 1
ATOM 1377 C CA . LYS A 1 184 ? 4.273 -5.485 -17.714 1.00 98.50 184 LYS A CA 1
ATOM 1378 C C . LYS A 1 184 ? 4.867 -4.089 -17.625 1.00 98.50 184 LYS A C 1
ATOM 1380 O O . LYS A 1 184 ? 4.253 -3.183 -17.054 1.00 98.50 184 LYS A O 1
ATOM 1385 N N . SER A 1 185 ? 6.028 -3.926 -18.240 1.00 98.38 185 SER A N 1
ATOM 1386 C CA . SER A 1 185 ? 6.742 -2.659 -18.337 1.00 98.38 185 SER A CA 1
ATOM 1387 C C . SER A 1 185 ? 6.764 -2.151 -19.772 1.00 98.38 185 SER A C 1
ATOM 1389 O O . SER A 1 185 ? 7.019 -2.911 -20.705 1.00 98.38 185 SER A O 1
ATOM 1391 N N . GLU A 1 186 ? 6.511 -0.860 -19.950 1.00 98.19 186 GLU A N 1
ATOM 1392 C CA . GLU A 1 186 ? 6.529 -0.174 -21.241 1.00 98.19 186 GLU A CA 1
ATOM 1393 C C . GLU A 1 186 ? 7.393 1.089 -21.144 1.00 98.19 186 GLU A C 1
ATOM 1395 O O . GLU A 1 186 ? 7.363 1.789 -20.128 1.00 98.19 186 GLU A O 1
ATOM 1400 N N . PHE A 1 187 ? 8.133 1.384 -22.210 1.00 98.19 187 PHE A N 1
ATOM 1401 C CA . PHE A 1 187 ? 8.897 2.618 -22.379 1.00 98.19 187 PHE A CA 1
ATOM 1402 C C . PHE A 1 187 ? 8.284 3.483 -23.487 1.00 98.19 187 PHE A C 1
ATOM 1404 O O . PHE A 1 187 ? 7.848 2.962 -24.519 1.00 98.19 187 PHE A O 1
ATOM 1411 N N . PHE A 1 188 ? 8.289 4.798 -23.284 1.00 97.69 188 PHE A N 1
ATOM 1412 C CA . PHE A 1 188 ? 7.875 5.794 -24.270 1.00 97.69 188 PHE A CA 1
ATOM 1413 C C . PHE A 1 188 ? 8.930 6.896 -24.362 1.00 97.69 188 PHE A C 1
ATOM 1415 O O . PHE A 1 188 ? 9.404 7.399 -23.340 1.00 97.69 188 PHE A O 1
ATOM 1422 N N . ASP A 1 189 ? 9.259 7.283 -25.588 1.00 96.50 189 ASP A N 1
ATOM 1423 C CA . ASP A 1 189 ? 10.223 8.339 -25.863 1.00 96.50 189 ASP A CA 1
ATOM 1424 C C . ASP A 1 189 ? 9.570 9.712 -25.630 1.00 96.50 189 ASP A C 1
ATOM 1426 O O . ASP A 1 189 ? 8.422 9.961 -26.011 1.00 96.50 189 ASP A O 1
ATOM 1430 N N . ASN A 1 190 ? 10.304 10.626 -25.000 1.00 93.69 190 ASN A N 1
ATOM 1431 C CA . ASN A 1 190 ? 9.909 12.029 -24.841 1.00 93.69 190 ASN A CA 1
ATOM 1432 C C . ASN A 1 190 ? 10.822 13.001 -25.608 1.00 93.69 190 ASN A C 1
ATOM 1434 O O . ASN A 1 190 ? 10.692 14.217 -25.444 1.00 93.69 190 ASN A O 1
ATOM 1438 N N . GLY A 1 191 ? 11.712 12.484 -26.461 1.00 92.56 191 GLY A N 1
ATOM 1439 C CA . GLY A 1 191 ? 12.742 13.241 -27.170 1.00 92.56 191 GLY A CA 1
ATOM 1440 C C . GLY A 1 191 ? 14.096 13.276 -26.452 1.00 92.56 191 GLY A C 1
ATOM 1441 O O . GLY A 1 191 ? 14.972 14.033 -26.884 1.00 92.56 191 GLY A O 1
ATOM 1442 N N . GLY A 1 192 ? 14.253 12.506 -25.370 1.00 91.25 192 GLY A N 1
ATOM 1443 C CA . GLY A 1 192 ? 15.505 12.284 -24.648 1.00 91.25 192 GLY A CA 1
ATOM 1444 C C . GLY A 1 192 ? 16.429 11.263 -25.322 1.00 91.25 192 GLY A C 1
ATOM 1445 O O . GLY A 1 192 ? 16.256 10.898 -26.487 1.00 91.25 192 GLY A O 1
ATOM 1446 N N . SER A 1 193 ? 17.455 10.816 -24.590 1.00 94.50 193 SER A N 1
ATOM 1447 C CA . SER A 1 193 ? 18.366 9.755 -25.047 1.00 94.50 193 SER A CA 1
ATOM 1448 C C . SER A 1 193 ? 17.711 8.377 -25.051 1.00 94.50 193 SER A C 1
ATOM 1450 O O . SER A 1 193 ? 18.162 7.512 -25.803 1.00 94.50 193 SER A O 1
ATOM 1452 N N . GLY A 1 194 ? 16.685 8.174 -24.218 1.00 95.38 194 GLY A N 1
ATOM 1453 C CA . GLY A 1 194 ? 16.259 6.845 -23.801 1.00 95.38 194 GLY A CA 1
ATOM 1454 C C . GLY A 1 194 ? 17.369 6.106 -23.044 1.00 95.38 194 GLY A C 1
ATOM 1455 O O . GLY A 1 194 ? 18.308 6.721 -22.549 1.00 95.38 194 GLY A O 1
ATOM 1456 N N . PHE A 1 195 ? 17.302 4.777 -22.999 1.00 96.69 195 PHE A N 1
ATOM 1457 C CA . PHE A 1 195 ? 18.234 3.960 -22.210 1.00 96.69 195 PHE A CA 1
ATOM 1458 C C . PHE A 1 195 ? 18.718 2.737 -22.996 1.00 96.69 195 PHE A C 1
ATOM 1460 O O . PHE A 1 195 ? 17.950 2.172 -23.774 1.00 96.69 195 PHE A O 1
ATOM 1467 N N . GLU A 1 196 ? 19.961 2.289 -22.792 1.00 95.50 196 GLU A N 1
ATOM 1468 C CA . GLU A 1 196 ? 20.475 1.022 -23.358 1.00 95.50 196 GLU A CA 1
ATOM 1469 C C . GLU A 1 196 ? 20.589 -0.079 -22.290 1.00 95.50 196 GLU A C 1
ATOM 1471 O O . GLU A 1 196 ? 20.305 -1.249 -22.582 1.00 95.50 196 GLU A O 1
ATOM 1476 N N . ASN A 1 197 ? 20.981 0.279 -21.061 1.00 94.25 197 ASN A N 1
ATOM 1477 C CA . ASN A 1 197 ? 21.234 -0.661 -19.973 1.00 94.25 197 ASN A CA 1
ATOM 1478 C C . ASN A 1 197 ? 21.063 -0.023 -18.587 1.00 94.25 197 ASN A C 1
ATOM 1480 O O . ASN A 1 197 ? 22.037 0.393 -17.992 1.00 94.25 197 ASN A O 1
ATOM 1484 N N . GLU A 1 198 ? 19.863 -0.051 -18.019 1.00 95.00 198 GLU A N 1
ATOM 1485 C CA . GLU A 1 198 ? 19.590 0.588 -16.720 1.00 95.00 198 GLU A CA 1
ATOM 1486 C C . GLU A 1 198 ? 19.158 -0.431 -15.659 1.00 95.00 198 GLU A C 1
ATOM 1488 O O . GLU A 1 198 ? 18.752 -1.559 -15.985 1.00 95.00 198 GLU A O 1
ATOM 1493 N N . GLU A 1 199 ? 19.213 -0.054 -14.376 1.00 94.12 199 GLU A N 1
ATOM 1494 C CA . GLU A 1 199 ? 18.754 -0.895 -13.262 1.00 94.12 199 GLU A CA 1
ATOM 1495 C C . GLU A 1 199 ? 17.214 -1.000 -13.202 1.00 94.12 199 GLU A C 1
ATOM 1497 O O . GLU A 1 199 ? 16.564 -0.591 -12.237 1.00 94.12 199 GLU A O 1
ATOM 1502 N N . ILE A 1 200 ? 16.619 -1.593 -14.237 1.00 96.06 200 ILE A N 1
ATOM 1503 C CA . ILE A 1 200 ? 15.177 -1.777 -14.403 1.00 96.06 200 ILE A CA 1
ATOM 1504 C C . ILE A 1 200 ? 14.812 -3.243 -14.167 1.00 96.06 200 ILE A C 1
ATOM 1506 O O . ILE A 1 200 ? 15.463 -4.161 -14.668 1.00 96.06 200 ILE A O 1
ATOM 1510 N N . GLY A 1 201 ? 13.728 -3.479 -13.436 1.00 97.19 201 GLY A N 1
ATOM 1511 C CA . GLY A 1 201 ? 13.156 -4.808 -13.253 1.00 97.19 201 GLY A CA 1
ATOM 1512 C C . GLY A 1 201 ? 13.373 -5.386 -11.862 1.00 97.19 201 GLY A C 1
ATOM 1513 O O . GLY A 1 201 ? 13.793 -4.709 -10.920 1.00 97.19 201 GLY A O 1
ATOM 1514 N N . VAL A 1 202 ? 13.049 -6.669 -11.730 1.00 97.50 202 VAL A N 1
ATOM 1515 C CA . VAL A 1 202 ? 13.070 -7.367 -10.444 1.00 97.50 202 VAL A CA 1
ATOM 1516 C C . VAL A 1 202 ? 14.501 -7.601 -9.956 1.00 97.50 202 VAL A C 1
ATOM 1518 O O . VAL A 1 202 ? 15.363 -8.087 -10.691 1.00 97.50 202 VAL A O 1
ATOM 1521 N N . THR A 1 203 ? 14.760 -7.252 -8.699 1.00 95.38 203 THR A N 1
ATOM 1522 C CA . THR A 1 203 ? 16.090 -7.260 -8.085 1.00 95.38 203 THR A CA 1
ATOM 1523 C C . THR A 1 203 ? 16.038 -7.634 -6.608 1.00 95.38 203 THR A C 1
ATOM 1525 O O . THR A 1 203 ? 15.001 -7.511 -5.966 1.00 95.38 203 THR A O 1
ATOM 1528 N N . ARG A 1 204 ? 17.178 -8.085 -6.075 1.00 94.38 204 ARG A N 1
ATOM 1529 C CA . ARG A 1 204 ? 17.414 -8.363 -4.644 1.00 94.38 204 ARG A CA 1
ATOM 1530 C C . ARG A 1 204 ? 18.278 -7.301 -3.968 1.00 94.38 204 ARG A C 1
ATOM 1532 O O . ARG A 1 204 ? 18.654 -7.449 -2.809 1.00 94.38 204 ARG A O 1
ATOM 1539 N N . LYS A 1 205 ? 18.630 -6.250 -4.704 1.00 92.69 205 LYS A N 1
ATOM 1540 C CA . LYS A 1 205 ? 19.515 -5.180 -4.263 1.00 92.69 205 LYS A CA 1
ATOM 1541 C C . LYS A 1 205 ? 18.884 -4.386 -3.115 1.00 92.69 205 LYS A C 1
ATOM 1543 O O . LYS A 1 205 ? 17.898 -3.681 -3.302 1.00 92.69 205 LYS A O 1
ATOM 1548 N N . THR A 1 206 ? 19.487 -4.448 -1.928 1.00 92.88 206 THR A N 1
ATOM 1549 C CA . THR A 1 206 ? 18.966 -3.771 -0.727 1.00 92.88 206 THR A CA 1
ATOM 1550 C C . THR A 1 206 ? 19.731 -2.509 -0.329 1.00 92.88 206 THR A C 1
ATOM 1552 O O . THR A 1 206 ? 19.480 -1.983 0.751 1.00 92.88 206 THR A O 1
ATOM 1555 N N . GLU A 1 207 ? 20.692 -2.036 -1.127 1.00 91.19 207 GLU A N 1
ATOM 1556 C CA . GLU A 1 207 ? 21.575 -0.934 -0.706 1.00 91.19 207 GLU A CA 1
ATOM 1557 C C . GLU A 1 207 ? 20.823 0.374 -0.424 1.00 91.19 207 GLU A C 1
ATOM 1559 O O . GLU A 1 207 ? 21.152 1.056 0.543 1.00 91.19 207 GLU A O 1
ATOM 1564 N N . ASP A 1 208 ? 19.768 0.659 -1.193 1.00 89.12 208 ASP A N 1
ATOM 1565 C CA . ASP A 1 208 ? 18.946 1.861 -1.018 1.00 89.12 208 ASP A CA 1
ATOM 1566 C C . ASP A 1 208 ? 17.828 1.669 0.008 1.00 89.12 208 ASP A C 1
ATOM 1568 O O . ASP A 1 208 ? 17.533 2.558 0.801 1.00 89.12 208 ASP A O 1
ATOM 1572 N N . VAL A 1 209 ? 17.191 0.496 -0.006 1.00 90.50 209 VAL A N 1
ATOM 1573 C CA . VAL A 1 209 ? 15.965 0.239 0.768 1.00 90.50 209 VAL A CA 1
ATOM 1574 C C . VAL A 1 209 ? 16.237 -0.345 2.156 1.00 90.50 209 VAL A C 1
ATOM 1576 O O . VAL A 1 209 ? 15.344 -0.373 3.004 1.00 90.50 209 VAL A O 1
ATOM 1579 N N . GLY A 1 210 ? 17.446 -0.865 2.394 1.00 91.75 210 GLY A N 1
ATOM 1580 C CA . GLY A 1 210 ? 17.828 -1.644 3.575 1.00 91.75 210 GLY A CA 1
ATOM 1581 C C . GLY A 1 210 ? 17.179 -3.033 3.624 1.00 91.75 210 GLY A C 1
ATOM 1582 O O . GLY A 1 210 ? 17.876 -4.035 3.780 1.00 91.75 210 GLY A O 1
ATOM 1583 N N . ALA A 1 211 ? 15.856 -3.095 3.472 1.00 90.56 211 ALA A N 1
ATOM 1584 C CA . ALA A 1 211 ? 15.061 -4.309 3.320 1.00 90.56 211 ALA A CA 1
ATOM 1585 C C . ALA A 1 211 ? 13.762 -4.020 2.544 1.00 90.56 211 ALA A C 1
ATOM 1587 O O . ALA A 1 211 ? 13.201 -2.923 2.637 1.00 90.56 211 ALA A O 1
ATOM 1588 N N . TYR A 1 212 ? 13.268 -5.023 1.816 1.00 91.12 212 TYR A N 1
ATOM 1589 C CA . TYR A 1 212 ? 11.950 -4.979 1.181 1.00 91.12 212 TYR A CA 1
ATOM 1590 C C . TYR A 1 212 ? 10.832 -5.109 2.216 1.00 91.12 212 TYR A C 1
ATOM 1592 O O . TYR A 1 212 ? 11.020 -5.689 3.288 1.00 91.12 212 TYR A O 1
ATOM 1600 N N . VAL A 1 213 ? 9.665 -4.538 1.906 1.00 88.44 213 VAL A N 1
ATOM 1601 C CA . VAL A 1 213 ? 8.514 -4.560 2.825 1.00 88.44 213 VAL A CA 1
ATOM 1602 C C . VAL A 1 213 ? 7.920 -5.963 2.968 1.00 88.44 213 VAL A C 1
ATOM 1604 O O . VAL A 1 213 ? 7.359 -6.299 4.011 1.00 88.44 213 VAL A O 1
ATOM 1607 N N . ASP A 1 214 ? 8.068 -6.778 1.931 1.00 89.06 214 ASP A N 1
ATOM 1608 C CA . ASP A 1 214 ? 7.695 -8.183 1.898 1.00 89.06 214 ASP A CA 1
ATOM 1609 C C . ASP A 1 214 ? 8.765 -8.947 1.111 1.00 89.06 214 ASP A C 1
ATOM 1611 O O . ASP A 1 214 ? 9.314 -8.409 0.153 1.00 89.06 214 ASP A O 1
ATOM 1615 N N . GLY A 1 215 ? 9.079 -10.165 1.549 1.00 92.81 215 GLY A N 1
ATOM 1616 C CA . GLY A 1 215 ? 10.049 -11.027 0.878 1.00 92.81 215 GLY A CA 1
ATOM 1617 C C . GLY A 1 215 ? 11.505 -10.535 0.872 1.00 92.81 215 GLY A C 1
ATOM 1618 O O . GLY A 1 215 ? 12.010 -10.004 1.867 1.00 92.81 215 GLY A O 1
ATOM 1619 N N . VAL A 1 216 ? 12.220 -10.829 -0.217 1.00 93.88 216 VAL A N 1
ATOM 1620 C CA . VAL A 1 216 ? 13.666 -10.572 -0.382 1.00 93.88 216 VAL A CA 1
ATOM 1621 C C . VAL A 1 216 ? 14.015 -9.873 -1.699 1.00 93.88 216 VAL A C 1
ATOM 1623 O O . VAL A 1 216 ? 15.199 -9.644 -1.961 1.00 93.88 216 VAL A O 1
ATOM 1626 N N . GLN A 1 217 ? 13.025 -9.553 -2.527 1.00 95.62 217 GLN A N 1
ATOM 1627 C CA . GLN A 1 217 ? 13.185 -8.856 -3.797 1.00 95.62 217 GLN A CA 1
ATOM 1628 C C . GLN A 1 217 ? 12.093 -7.795 -4.001 1.00 95.62 217 GLN A C 1
ATOM 1630 O O . GLN A 1 217 ? 11.172 -7.635 -3.209 1.00 95.62 217 GLN A O 1
ATOM 1635 N N . GLY A 1 218 ? 12.255 -6.996 -5.051 1.00 95.50 218 GLY A N 1
ATOM 1636 C CA . GLY A 1 218 ? 11.312 -5.957 -5.447 1.00 95.50 218 GLY A CA 1
ATOM 1637 C C . GLY A 1 218 ? 11.584 -5.483 -6.868 1.00 95.50 218 GLY A C 1
ATOM 1638 O O . GLY A 1 218 ? 12.533 -5.933 -7.509 1.00 95.50 218 GLY A O 1
ATOM 1639 N N . PHE A 1 219 ? 10.766 -4.560 -7.367 1.00 96.94 219 PHE A N 1
ATOM 1640 C CA . PHE A 1 219 ? 10.976 -3.932 -8.671 1.00 96.94 219 PHE A CA 1
ATOM 1641 C C . PHE A 1 219 ? 11.763 -2.630 -8.519 1.00 96.94 219 PHE A C 1
ATOM 1643 O O . PHE A 1 219 ? 11.355 -1.748 -7.762 1.00 96.94 219 PHE A O 1
ATOM 1650 N N . GLN A 1 220 ? 12.872 -2.504 -9.245 1.00 95.69 220 GLN A N 1
ATOM 1651 C CA . GLN A 1 220 ? 13.672 -1.284 -9.308 1.00 95.69 220 GLN A CA 1
ATOM 1652 C C . GLN A 1 220 ? 13.449 -0.579 -10.648 1.00 95.69 220 GLN A C 1
ATOM 1654 O O . GLN A 1 220 ? 13.274 -1.226 -11.682 1.00 95.69 220 GLN A O 1
ATOM 1659 N N . LEU A 1 221 ? 13.436 0.750 -10.603 1.00 95.12 221 LEU A N 1
ATOM 1660 C CA . LEU A 1 221 ? 13.401 1.620 -11.767 1.00 95.12 221 LEU A CA 1
ATOM 1661 C C . LEU A 1 221 ? 14.432 2.728 -11.557 1.00 95.12 221 LEU A C 1
ATOM 1663 O O . LEU A 1 221 ? 14.340 3.481 -10.588 1.00 95.12 221 LEU A O 1
ATOM 1667 N N . GLU A 1 222 ? 15.409 2.784 -12.448 1.00 92.19 222 GLU A N 1
ATOM 1668 C CA . GLU A 1 222 ? 16.315 3.918 -12.604 1.00 92.19 222 GLU A CA 1
ATOM 1669 C C . GLU A 1 222 ? 15.737 4.919 -13.615 1.00 92.19 222 GLU A C 1
ATOM 1671 O O . GLU A 1 222 ? 14.748 4.617 -14.287 1.00 92.19 222 GLU A O 1
ATOM 1676 N N . ASP A 1 223 ? 16.317 6.117 -13.687 1.00 89.88 223 ASP A N 1
ATOM 1677 C CA . ASP A 1 223 ? 15.970 7.099 -14.713 1.00 89.88 223 ASP A CA 1
ATOM 1678 C C . ASP A 1 223 ? 16.194 6.509 -16.116 1.00 89.88 223 ASP A C 1
ATOM 1680 O O . ASP A 1 223 ? 17.178 5.815 -16.363 1.00 89.88 223 ASP A O 1
ATOM 1684 N N . VAL A 1 224 ? 15.244 6.746 -17.019 1.00 91.81 224 VAL A N 1
ATOM 1685 C CA . VAL A 1 224 ? 15.211 6.155 -18.364 1.00 91.81 224 VAL A CA 1
ATOM 1686 C C . VAL A 1 224 ? 15.302 7.195 -19.479 1.00 91.81 224 VAL A C 1
ATOM 1688 O O . VAL A 1 224 ? 15.076 6.836 -20.636 1.00 91.81 224 VAL A O 1
ATOM 1691 N N . ASP A 1 225 ? 15.567 8.470 -19.157 1.00 92.00 225 ASP A N 1
ATOM 1692 C CA . ASP A 1 225 ? 15.568 9.584 -20.122 1.00 92.00 225 ASP A CA 1
ATOM 1693 C C . ASP A 1 225 ? 14.300 9.572 -21.010 1.00 92.00 225 ASP A C 1
ATOM 1695 O O . ASP A 1 225 ? 14.352 9.724 -22.235 1.00 92.00 225 ASP A O 1
ATOM 1699 N N . GLY A 1 226 ? 13.144 9.305 -20.393 1.00 94.38 226 GLY A N 1
ATOM 1700 C CA . GLY A 1 226 ? 11.886 9.005 -21.077 1.00 94.38 226 GLY A CA 1
ATOM 1701 C C . GLY A 1 226 ? 10.727 8.785 -20.105 1.00 94.38 226 GLY A C 1
ATOM 1702 O O . GLY A 1 226 ? 10.788 9.187 -18.946 1.00 94.38 226 GLY A O 1
ATOM 1703 N N . LEU A 1 227 ? 9.649 8.139 -20.562 1.00 96.25 227 LEU A N 1
ATOM 1704 C CA . LEU A 1 227 ? 8.551 7.723 -19.686 1.00 96.25 227 LEU A CA 1
ATOM 1705 C C . LEU A 1 227 ? 8.538 6.210 -19.527 1.00 96.25 227 LEU A C 1
ATOM 1707 O O . LEU A 1 227 ? 8.460 5.464 -20.503 1.00 96.25 227 LEU A O 1
ATOM 1711 N N . PHE A 1 228 ? 8.490 5.769 -18.276 1.00 97.94 228 PHE A N 1
ATOM 1712 C CA . PHE A 1 228 ? 8.285 4.375 -17.923 1.00 97.94 228 PHE A CA 1
ATOM 1713 C C . PHE A 1 228 ? 6.861 4.141 -17.418 1.00 97.94 228 PHE A C 1
ATOM 1715 O O . PHE A 1 228 ? 6.319 4.929 -16.638 1.00 97.94 228 PHE A O 1
ATOM 1722 N N . ARG A 1 229 ? 6.248 3.027 -17.821 1.00 98.19 229 ARG A N 1
ATOM 1723 C CA . ARG A 1 229 ? 4.954 2.585 -17.298 1.00 98.19 229 ARG A CA 1
ATOM 1724 C C . ARG A 1 229 ? 5.035 1.145 -16.824 1.00 98.19 229 ARG A C 1
ATOM 1726 O O . ARG A 1 229 ? 5.271 0.243 -17.619 1.00 98.19 229 ARG A O 1
ATOM 1733 N N . LEU A 1 230 ? 4.727 0.933 -15.549 1.00 98.31 230 LEU A N 1
ATOM 1734 C CA . LEU A 1 230 ? 4.444 -0.382 -14.987 1.00 98.31 230 LEU A CA 1
ATOM 1735 C C . LEU A 1 230 ? 2.927 -0.566 -14.892 1.00 98.31 230 LEU A C 1
ATOM 1737 O O . LEU A 1 230 ? 2.245 0.229 -14.246 1.00 98.31 230 LEU A O 1
ATOM 1741 N N . THR A 1 231 ? 2.398 -1.600 -15.540 1.00 98.31 231 THR A N 1
ATOM 1742 C CA . THR A 1 231 ? 0.969 -1.942 -15.497 1.00 98.31 231 THR A CA 1
ATOM 1743 C C . THR A 1 231 ? 0.800 -3.307 -14.857 1.00 98.31 231 THR A C 1
ATOM 1745 O O . THR A 1 231 ? 1.397 -4.270 -15.327 1.00 98.31 231 THR A O 1
ATOM 1748 N N . PHE A 1 232 ? -0.028 -3.396 -13.820 1.00 98.12 232 PHE A N 1
ATOM 1749 C CA . PHE A 1 232 ? -0.390 -4.662 -13.184 1.00 98.12 232 PHE A CA 1
ATOM 1750 C C . PHE A 1 232 ? -1.645 -5.260 -13.825 1.00 98.12 232 PHE A C 1
ATOM 1752 O O . PHE A 1 232 ? -2.505 -4.532 -14.329 1.00 98.12 232 PHE A O 1
ATOM 1759 N N . ASP A 1 233 ? -1.765 -6.584 -13.777 1.00 96.62 233 ASP A N 1
ATOM 1760 C CA . ASP A 1 233 ? -2.931 -7.302 -14.288 1.00 96.62 233 ASP A CA 1
ATOM 1761 C C . ASP A 1 233 ? -4.230 -6.888 -13.580 1.00 96.62 233 ASP A C 1
ATOM 1763 O O . ASP A 1 233 ? -4.257 -6.578 -12.384 1.00 96.62 233 ASP A O 1
ATOM 1767 N N . LYS A 1 234 ? -5.347 -6.962 -14.317 1.00 93.38 234 LYS A N 1
ATOM 1768 C CA . LYS A 1 234 ? -6.686 -6.770 -13.749 1.00 93.38 234 LYS A CA 1
ATOM 1769 C C . LYS A 1 234 ? -6.935 -7.797 -12.644 1.00 93.38 234 LYS A C 1
ATOM 1771 O O . LYS A 1 234 ? -6.786 -9.002 -12.839 1.00 93.38 234 LYS A O 1
ATOM 1776 N N . VAL A 1 235 ? -7.404 -7.308 -11.501 1.00 91.69 235 VAL A N 1
ATOM 1777 C CA . VAL A 1 235 ? -7.865 -8.139 -10.391 1.00 91.69 235 VAL A CA 1
ATOM 1778 C C . VAL A 1 235 ? -9.384 -8.097 -10.337 1.00 91.69 235 VAL A C 1
ATOM 1780 O O . VAL A 1 235 ? -9.975 -7.053 -10.063 1.00 91.69 235 VAL A O 1
ATOM 1783 N N . ASP A 1 236 ? -10.017 -9.247 -10.554 1.00 88.69 236 ASP A N 1
ATOM 1784 C CA . ASP A 1 236 ? -11.451 -9.393 -10.329 1.00 88.69 236 ASP A CA 1
ATOM 1785 C C . ASP A 1 236 ? -11.742 -9.501 -8.829 1.00 88.69 236 ASP A C 1
ATOM 1787 O O . ASP A 1 236 ? -11.147 -10.307 -8.107 1.00 88.69 236 ASP A O 1
ATOM 1791 N N . ILE A 1 237 ? -12.673 -8.675 -8.356 1.00 86.38 237 ILE A N 1
ATOM 1792 C CA . ILE A 1 237 ? -13.099 -8.667 -6.959 1.00 86.38 237 ILE A CA 1
ATOM 1793 C C . ILE A 1 237 ? -14.204 -9.712 -6.771 1.00 86.38 237 ILE A C 1
ATOM 1795 O O . ILE A 1 237 ? -15.245 -9.599 -7.418 1.00 86.38 237 ILE A O 1
ATOM 1799 N N . PRO A 1 238 ? -14.028 -10.709 -5.882 1.00 82.31 238 PRO A N 1
ATOM 1800 C CA . PRO A 1 238 ? -15.066 -11.698 -5.626 1.00 82.31 238 PRO A CA 1
ATOM 1801 C C . PRO A 1 238 ? -16.338 -11.064 -5.056 1.00 82.31 238 PRO A C 1
ATOM 1803 O O . PRO A 1 238 ? -16.271 -10.180 -4.191 1.00 82.31 238 PRO A O 1
ATOM 1806 N N . ASP A 1 239 ? -17.492 -11.589 -5.471 1.00 77.94 239 ASP A N 1
ATOM 1807 C CA . ASP A 1 239 ? -18.793 -11.231 -4.906 1.00 77.94 239 ASP A CA 1
ATOM 1808 C C . ASP A 1 239 ? -18.790 -11.335 -3.373 1.00 77.94 239 ASP A C 1
ATOM 1810 O O . ASP A 1 239 ? -18.168 -12.218 -2.778 1.00 77.94 239 ASP A O 1
ATOM 1814 N N . GLY A 1 240 ? -19.509 -10.425 -2.714 1.00 71.25 240 GLY A N 1
ATOM 1815 C CA . GLY A 1 240 ? -19.565 -10.384 -1.250 1.00 71.25 240 GLY A CA 1
ATOM 1816 C C . GLY A 1 240 ? -18.324 -9.777 -0.587 1.00 71.25 240 GLY A C 1
ATOM 1817 O O . GLY A 1 240 ? -18.165 -9.915 0.626 1.00 71.25 240 GLY A O 1
ATOM 1818 N N . THR A 1 241 ? -17.478 -9.069 -1.346 1.00 74.56 241 THR A N 1
ATOM 1819 C CA . THR A 1 241 ? -16.353 -8.281 -0.818 1.00 74.56 241 THR A CA 1
ATOM 1820 C C . THR A 1 241 ? 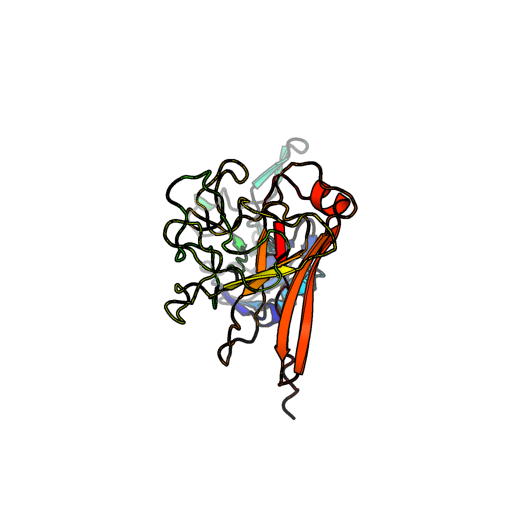-16.693 -6.780 -0.833 1.00 74.56 241 THR A C 1
ATOM 1822 O O . THR A 1 241 ? -16.270 -6.059 -1.730 1.00 74.56 241 THR A O 1
ATOM 1825 N N . PRO A 1 242 ? -17.472 -6.263 0.140 1.00 65.44 242 PRO A N 1
ATOM 1826 C CA . PRO A 1 242 ? -18.070 -4.922 0.063 1.00 65.44 242 PRO A CA 1
ATOM 1827 C C . PRO A 1 242 ? -17.082 -3.765 0.278 1.00 65.44 242 PRO A C 1
ATOM 1829 O O . PRO A 1 242 ? -17.464 -2.604 0.147 1.00 65.44 242 PRO A O 1
ATOM 1832 N N . ARG A 1 243 ? -15.843 -4.063 0.689 1.00 71.69 243 ARG A N 1
ATOM 1833 C CA . ARG A 1 243 ? -14.798 -3.074 0.967 1.00 71.69 243 ARG A CA 1
ATOM 1834 C C . ARG A 1 243 ? -13.481 -3.553 0.384 1.00 71.69 243 ARG A C 1
ATOM 1836 O O . ARG A 1 243 ? -12.860 -4.466 0.929 1.00 71.69 243 ARG A O 1
ATOM 1843 N N . THR A 1 244 ? -13.062 -2.918 -0.696 1.00 81.50 244 THR A N 1
ATOM 1844 C CA . THR A 1 244 ? -11.802 -3.202 -1.390 1.00 81.50 244 THR A CA 1
ATOM 1845 C C . THR A 1 244 ? -11.055 -1.912 -1.648 1.00 81.50 244 THR A C 1
ATOM 1847 O O . THR A 1 244 ? -11.655 -0.849 -1.642 1.00 81.50 244 THR A O 1
ATOM 1850 N N . GLY A 1 245 ? -9.752 -1.993 -1.851 1.00 86.50 245 GLY A N 1
ATOM 1851 C CA . GLY A 1 245 ? -8.909 -0.842 -2.140 1.00 86.50 245 GLY A CA 1
ATOM 1852 C C . GLY A 1 245 ? -7.640 -1.300 -2.838 1.00 86.50 245 GLY A C 1
ATOM 1853 O O . GLY A 1 245 ? -7.373 -2.503 -2.910 1.00 86.50 245 GLY A O 1
ATOM 1854 N N . VAL A 1 246 ? -6.872 -0.343 -3.336 1.00 90.81 246 VAL A N 1
ATOM 1855 C CA . VAL A 1 246 ? -5.560 -0.561 -3.939 1.00 90.81 246 VAL A CA 1
ATOM 1856 C C . VAL A 1 246 ? -4.520 0.153 -3.093 1.00 90.81 246 VAL A C 1
ATOM 1858 O O . VAL A 1 246 ? -4.720 1.291 -2.669 1.00 90.81 246 VAL A O 1
ATOM 1861 N N . ARG A 1 247 ? -3.408 -0.540 -2.847 1.00 91.31 247 ARG A N 1
ATOM 1862 C CA . ARG A 1 247 ? -2.254 -0.017 -2.123 1.00 91.31 247 ARG A CA 1
ATOM 1863 C C . ARG A 1 247 ? -0.986 -0.362 -2.865 1.00 91.31 247 ARG A C 1
ATOM 1865 O O . ARG A 1 247 ? -0.829 -1.503 -3.291 1.00 91.31 247 ARG A O 1
ATOM 1872 N N . ILE A 1 248 ? -0.093 0.610 -2.969 1.00 94.38 248 ILE A N 1
ATOM 1873 C CA . ILE A 1 248 ? 1.231 0.449 -3.559 1.00 94.38 248 ILE A CA 1
ATOM 1874 C C . ILE A 1 248 ? 2.234 1.081 -2.602 1.00 94.38 248 ILE A C 1
ATOM 1876 O O . ILE A 1 248 ? 2.052 2.218 -2.164 1.00 94.38 248 ILE A O 1
ATOM 1880 N N . GLN A 1 249 ? 3.275 0.328 -2.260 1.00 94.56 249 GLN A N 1
ATOM 1881 C CA . GLN A 1 249 ? 4.410 0.853 -1.516 1.00 94.56 249 GLN A CA 1
ATOM 1882 C C . GLN A 1 249 ? 5.566 1.106 -2.467 1.00 94.56 249 GLN A C 1
ATOM 1884 O O . GLN A 1 249 ? 5.869 0.274 -3.318 1.00 94.56 249 GLN A O 1
ATOM 1889 N N . ILE A 1 250 ? 6.191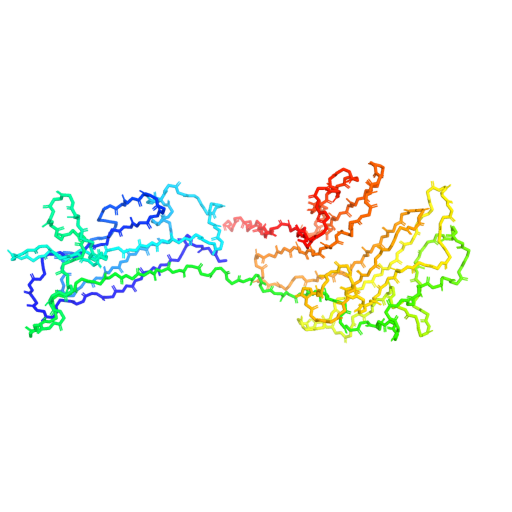 2.266 -2.312 1.00 95.81 250 ILE A N 1
ATOM 1890 C CA . ILE A 1 250 ? 7.271 2.730 -3.175 1.00 95.81 250 ILE A CA 1
ATOM 1891 C C . ILE A 1 250 ? 8.354 3.395 -2.338 1.00 95.81 250 ILE A C 1
ATOM 1893 O O . ILE A 1 250 ? 8.059 4.083 -1.361 1.00 95.81 250 ILE A O 1
ATOM 1897 N N . PHE A 1 251 ? 9.608 3.185 -2.714 1.00 96.31 251 PHE A N 1
ATOM 1898 C CA . PHE A 1 251 ? 10.755 3.836 -2.104 1.00 96.31 251 PHE A CA 1
ATOM 1899 C C . PHE A 1 251 ? 11.409 4.747 -3.139 1.00 96.31 251 PHE A C 1
ATOM 1901 O O . PHE A 1 251 ? 11.707 4.299 -4.243 1.00 96.31 251 PHE A O 1
ATOM 1908 N N . PHE A 1 252 ? 11.643 6.007 -2.777 1.00 95.69 252 PHE A N 1
ATOM 1909 C CA . PHE A 1 252 ? 12.397 6.942 -3.610 1.00 95.69 252 PHE A CA 1
ATOM 1910 C C . PHE A 1 252 ? 13.824 7.047 -3.073 1.00 95.69 252 PHE A C 1
ATOM 1912 O O . PHE A 1 252 ? 14.023 7.355 -1.893 1.00 95.69 252 PHE A O 1
ATOM 1919 N N . ARG A 1 253 ? 14.808 6.754 -3.929 1.00 94.19 253 ARG A N 1
ATOM 1920 C CA . ARG A 1 253 ? 16.235 6.889 -3.607 1.00 94.19 253 ARG A CA 1
ATOM 1921 C C . ARG A 1 253 ? 16.574 8.368 -3.385 1.00 94.19 253 ARG A C 1
ATOM 1923 O O . ARG A 1 253 ? 16.019 9.235 -4.057 1.00 94.19 253 ARG A O 1
ATOM 1930 N N . GLU A 1 254 ? 17.493 8.629 -2.457 1.00 92.69 254 GLU A N 1
ATOM 1931 C CA . GLU A 1 254 ? 18.036 9.969 -2.211 1.00 92.69 254 GLU A CA 1
ATOM 1932 C C . GLU A 1 254 ? 19.042 10.342 -3.309 1.00 92.69 254 GLU A C 1
ATOM 1934 O O . GLU A 1 254 ? 20.222 9.992 -3.233 1.00 92.69 254 GLU A O 1
ATOM 1939 N N . THR A 1 255 ? 18.575 11.012 -4.363 1.00 89.31 255 THR A N 1
ATOM 1940 C CA . THR A 1 255 ? 19.412 11.364 -5.528 1.00 89.31 255 THR A CA 1
ATOM 1941 C C . THR A 1 255 ? 19.330 12.823 -5.946 1.00 89.31 255 THR A C 1
ATOM 1943 O O . THR A 1 255 ? 20.077 13.212 -6.836 1.00 89.31 255 THR A O 1
ATOM 1946 N N . SER A 1 256 ? 18.524 13.648 -5.262 1.00 87.38 256 SER A N 1
ATOM 1947 C CA . SER A 1 256 ? 18.197 15.021 -5.686 1.00 87.38 256 SER A CA 1
ATOM 1948 C C . SER A 1 256 ? 17.454 15.047 -7.027 1.00 87.38 256 SER A C 1
ATOM 1950 O O . SER A 1 256 ? 18.043 15.344 -8.059 1.00 87.38 256 SER A O 1
ATOM 1952 N N . TRP A 1 257 ? 16.162 14.728 -6.984 1.00 92.56 257 TRP A N 1
ATOM 1953 C CA . TRP A 1 257 ? 15.253 14.718 -8.133 1.00 92.56 257 TRP A CA 1
ATOM 1954 C C . TRP A 1 257 ? 15.073 16.126 -8.716 1.00 92.56 257 TRP A C 1
ATOM 1956 O O . TRP A 1 257 ? 14.960 17.101 -7.958 1.00 92.56 257 TRP A O 1
ATOM 1966 N N . ASP A 1 258 ? 15.028 16.224 -10.041 1.00 92.00 258 ASP A N 1
ATOM 1967 C CA . ASP A 1 258 ? 14.806 17.468 -10.774 1.00 92.00 258 ASP A CA 1
ATOM 1968 C C . ASP A 1 258 ? 13.322 17.856 -10.733 1.00 92.00 258 ASP A C 1
ATOM 1970 O O . ASP A 1 258 ? 12.444 17.001 -10.739 1.00 92.00 258 ASP A O 1
ATOM 1974 N N . ASP A 1 259 ? 12.998 19.154 -10.728 1.00 90.44 259 ASP A N 1
ATOM 1975 C CA . ASP A 1 259 ? 11.602 19.629 -10.620 1.00 90.44 259 ASP A CA 1
ATOM 1976 C C . ASP A 1 259 ? 10.673 19.080 -11.727 1.00 90.44 259 ASP A C 1
ATOM 1978 O O . ASP A 1 259 ? 9.461 18.974 -11.517 1.00 90.44 259 ASP A O 1
ATOM 1982 N N . ASP A 1 260 ? 11.241 18.739 -12.888 1.00 89.94 260 ASP A N 1
ATOM 1983 C CA . ASP A 1 260 ? 10.530 18.166 -14.035 1.00 89.94 260 ASP A CA 1
ATOM 1984 C C . ASP A 1 260 ? 10.298 16.645 -13.907 1.00 89.94 260 ASP A C 1
ATOM 1986 O O . ASP A 1 260 ? 9.492 16.086 -14.661 1.00 89.94 260 ASP A O 1
ATOM 1990 N N . ASP A 1 261 ? 10.929 15.980 -12.933 1.00 92.94 261 ASP A N 1
ATOM 1991 C CA . ASP A 1 261 ? 10.663 14.579 -12.625 1.00 92.94 261 ASP A CA 1
ATOM 1992 C C . ASP A 1 261 ? 9.239 14.425 -12.111 1.00 92.94 261 ASP A C 1
ATOM 1994 O O . ASP A 1 261 ? 8.745 15.212 -11.299 1.00 92.94 261 ASP A O 1
ATOM 1998 N N . THR A 1 262 ? 8.550 13.386 -12.574 1.00 94.62 262 THR A N 1
ATOM 1999 C CA . THR A 1 262 ? 7.177 13.133 -12.145 1.00 94.62 262 THR A CA 1
ATOM 2000 C C . THR A 1 262 ? 6.918 11.659 -11.923 1.00 94.62 262 THR A C 1
ATOM 2002 O O . THR A 1 262 ? 7.352 10.797 -12.685 1.00 94.62 262 THR A O 1
ATOM 2005 N N . ILE A 1 263 ? 6.113 11.377 -10.903 1.00 96.19 263 ILE A N 1
ATOM 2006 C CA . ILE A 1 263 ? 5.502 10.071 -10.717 1.00 96.19 263 ILE A CA 1
ATOM 2007 C C . ILE A 1 263 ? 3.992 10.213 -10.603 1.00 96.19 263 ILE A C 1
ATOM 2009 O O . ILE A 1 263 ? 3.462 11.070 -9.891 1.00 96.19 263 ILE A O 1
ATOM 2013 N N . ARG A 1 264 ? 3.288 9.336 -11.318 1.00 97.19 264 ARG A N 1
ATOM 2014 C CA . ARG A 1 264 ? 1.835 9.221 -11.255 1.00 97.19 264 ARG A CA 1
ATOM 2015 C C . ARG A 1 264 ? 1.454 7.776 -11.019 1.00 97.19 264 ARG A C 1
ATOM 2017 O O . ARG A 1 264 ? 1.760 6.903 -11.826 1.00 97.19 264 ARG A O 1
ATOM 2024 N N . ILE A 1 265 ? 0.747 7.549 -9.923 1.00 97.62 265 ILE A N 1
ATOM 2025 C CA . ILE A 1 265 ? 0.195 6.253 -9.554 1.00 97.62 265 ILE A CA 1
ATOM 2026 C C . ILE A 1 265 ? -1.318 6.404 -9.549 1.00 97.62 265 ILE A C 1
ATOM 2028 O O . ILE A 1 265 ? -1.869 7.235 -8.826 1.00 97.62 265 ILE A O 1
ATOM 2032 N N . TYR A 1 266 ? -1.997 5.594 -10.348 1.00 96.50 266 TYR A N 1
ATOM 2033 C CA . TYR A 1 266 ? -3.450 5.568 -10.412 1.00 96.50 266 TYR A CA 1
ATOM 2034 C C . TYR A 1 266 ? -3.956 4.132 -10.492 1.00 96.50 266 TYR A C 1
ATOM 2036 O O . TYR A 1 266 ? -3.257 3.232 -10.954 1.00 96.50 266 TYR A O 1
ATOM 2044 N N . ALA A 1 267 ? -5.185 3.930 -10.033 1.00 94.81 267 ALA A N 1
ATOM 2045 C CA . ALA A 1 267 ? -5.926 2.695 -10.207 1.00 94.81 267 ALA A CA 1
ATOM 2046 C C . ALA A 1 267 ? -7.060 2.929 -11.204 1.00 94.81 267 ALA A C 1
ATOM 2048 O O . ALA A 1 267 ? -7.878 3.832 -11.025 1.00 94.81 267 ALA A O 1
ATOM 2049 N N . GLU A 1 268 ? -7.126 2.097 -12.235 1.00 94.25 268 GLU A N 1
ATOM 2050 C CA . GLU A 1 268 ? -8.315 1.980 -13.073 1.00 94.25 268 GLU A CA 1
ATOM 2051 C C . GLU A 1 268 ? -9.231 0.930 -12.452 1.00 94.25 268 GLU A C 1
ATOM 2053 O O . GLU A 1 268 ? -8.854 -0.232 -12.290 1.00 94.25 268 GLU A O 1
ATOM 2058 N N . ILE A 1 269 ? -10.431 1.346 -12.063 1.00 90.81 269 ILE A N 1
ATOM 2059 C CA . ILE A 1 269 ? -11.426 0.473 -11.451 1.00 90.81 269 ILE A CA 1
ATOM 2060 C C . ILE A 1 269 ? -12.695 0.453 -12.291 1.00 90.81 269 ILE A C 1
ATOM 2062 O O . ILE A 1 269 ? -13.003 1.386 -13.027 1.00 90.81 269 ILE A O 1
ATOM 2066 N N . GLU A 1 270 ? -13.470 -0.614 -12.148 1.00 87.06 270 GLU A N 1
ATOM 2067 C CA . GLU A 1 270 ? -14.774 -0.747 -12.782 1.00 87.06 270 GLU A CA 1
ATOM 2068 C C . GLU A 1 270 ? -15.826 -0.976 -11.695 1.00 87.06 270 GLU A C 1
ATOM 2070 O O . GLU A 1 270 ? -15.762 -1.954 -10.947 1.00 87.06 270 GLU A O 1
ATOM 2075 N N . ARG A 1 271 ? -16.803 -0.070 -11.591 1.00 78.50 271 ARG A N 1
ATOM 2076 C CA . ARG A 1 271 ? -17.918 -0.181 -10.640 1.00 78.50 271 ARG A CA 1
ATOM 2077 C C . ARG A 1 271 ? -19.231 -0.186 -11.400 1.00 78.50 271 ARG A C 1
ATOM 2079 O O . ARG A 1 271 ? -19.534 0.748 -12.134 1.00 78.50 271 ARG A O 1
ATOM 2086 N N . SER A 1 272 ? -20.031 -1.236 -11.217 1.00 75.50 272 SER A N 1
ATOM 2087 C CA . SER A 1 272 ? -21.333 -1.387 -11.893 1.00 75.50 272 SER A CA 1
ATOM 2088 C C . SER A 1 272 ? -21.255 -1.223 -13.423 1.00 75.50 272 SER A C 1
ATOM 2090 O O . SER A 1 272 ? -22.156 -0.655 -14.037 1.00 75.50 272 SER A O 1
ATOM 2092 N N . GLY A 1 273 ? -20.159 -1.685 -14.038 1.00 78.62 273 GLY A N 1
ATOM 2093 C CA . GLY A 1 273 ? -19.927 -1.578 -15.482 1.00 78.62 273 GLY A CA 1
ATOM 2094 C C . GLY A 1 273 ? -19.468 -0.200 -15.970 1.00 78.62 273 GLY A C 1
ATOM 2095 O O . GLY A 1 273 ? -19.465 0.042 -17.175 1.00 78.62 273 GLY A O 1
ATOM 2096 N N . SER A 1 274 ? -19.124 0.726 -15.069 1.00 82.31 274 SER A N 1
ATOM 2097 C CA . SER A 1 274 ? -18.545 2.028 -15.420 1.00 82.31 274 SER A CA 1
ATOM 2098 C C . SER A 1 274 ? -17.070 2.094 -15.013 1.00 82.31 274 SER A C 1
ATOM 2100 O O . SER A 1 274 ? -16.773 1.869 -13.835 1.00 82.31 274 SER A O 1
ATOM 2102 N N . PRO A 1 275 ? -16.154 2.388 -15.956 1.00 89.25 275 PRO A N 1
ATOM 2103 C CA . PRO A 1 275 ? -14.749 2.592 -15.645 1.00 89.25 275 PRO A CA 1
ATOM 2104 C C . PRO A 1 275 ? -14.543 3.931 -14.932 1.00 89.25 275 PRO A C 1
ATOM 2106 O O . PRO A 1 275 ? -15.223 4.921 -15.211 1.00 89.25 275 PRO A O 1
ATOM 2109 N N . GLU A 1 276 ? -13.577 3.955 -14.030 1.00 90.75 276 GLU A N 1
ATOM 2110 C CA . GLU A 1 276 ? -13.184 5.113 -13.240 1.00 90.75 276 GLU A CA 1
ATOM 2111 C C . GLU A 1 276 ? -11.675 5.062 -12.990 1.00 90.75 276 GLU A C 1
ATOM 2113 O O . GLU A 1 276 ? -11.113 3.993 -12.756 1.00 90.75 276 GLU A O 1
ATOM 2118 N N . THR A 1 277 ? -11.024 6.222 -13.012 1.00 93.38 277 THR A N 1
ATOM 2119 C CA . THR A 1 277 ? -9.608 6.359 -12.663 1.00 93.38 277 THR A CA 1
ATOM 2120 C C . THR A 1 277 ? -9.492 7.067 -11.325 1.00 93.38 277 THR A C 1
ATOM 2122 O O . THR A 1 277 ? -10.037 8.157 -11.145 1.00 93.38 277 THR A O 1
ATOM 2125 N N . ILE A 1 278 ? -8.757 6.461 -10.401 1.00 91.88 278 ILE A N 1
ATOM 2126 C CA . ILE A 1 278 ? -8.499 7.003 -9.070 1.00 91.88 278 ILE A CA 1
ATOM 2127 C C . ILE A 1 278 ? -7.012 7.299 -8.968 1.00 91.88 278 ILE A C 1
ATOM 2129 O O . ILE A 1 278 ? -6.192 6.387 -9.043 1.00 91.88 278 ILE A O 1
ATOM 2133 N N . GLU A 1 279 ? -6.663 8.570 -8.803 1.00 94.94 279 GLU A N 1
ATOM 2134 C CA . GLU A 1 279 ? -5.284 8.979 -8.551 1.00 94.94 279 GLU A CA 1
ATOM 2135 C C . GLU A 1 279 ? -4.908 8.633 -7.104 1.00 94.94 279 GLU A C 1
ATOM 2137 O O . GLU A 1 279 ? -5.578 9.056 -6.163 1.00 94.94 279 GLU A O 1
ATOM 2142 N N . LEU A 1 280 ? -3.864 7.819 -6.940 1.00 93.31 280 LEU A N 1
ATOM 2143 C CA . LEU A 1 280 ? -3.351 7.380 -5.638 1.00 93.31 280 LEU A CA 1
ATOM 2144 C C . LEU A 1 280 ? -2.168 8.242 -5.186 1.00 93.31 280 LEU A C 1
ATOM 2146 O O . LEU A 1 280 ? -1.973 8.456 -3.993 1.00 93.31 280 LEU A O 1
ATOM 2150 N N . MET A 1 281 ? -1.367 8.708 -6.145 1.00 95.62 281 MET A N 1
ATOM 2151 C CA . MET A 1 281 ? -0.232 9.598 -5.928 1.00 95.62 281 MET A CA 1
ATOM 2152 C C . MET A 1 281 ? 0.052 10.376 -7.213 1.00 95.62 281 MET A C 1
ATOM 2154 O O . MET A 1 281 ? 0.084 9.800 -8.301 1.00 95.62 281 MET A O 1
ATOM 2158 N N . SER A 1 282 ? 0.302 11.673 -7.074 1.00 96.06 282 SER A N 1
ATOM 2159 C CA . SER A 1 282 ? 0.865 12.522 -8.120 1.00 96.06 282 SER A CA 1
ATOM 2160 C C . SER A 1 282 ? 1.876 13.442 -7.454 1.00 96.06 282 SER A C 1
ATOM 2162 O O . SER A 1 282 ? 1.500 14.214 -6.574 1.00 96.06 282 SER A O 1
ATOM 2164 N N . ALA A 1 283 ? 3.139 13.325 -7.844 1.00 95.88 283 ALA A N 1
ATOM 2165 C CA . ALA A 1 283 ? 4.243 14.060 -7.240 1.00 95.88 283 ALA A CA 1
ATOM 2166 C C . ALA A 1 283 ? 5.217 14.523 -8.329 1.00 95.88 283 ALA A C 1
ATOM 2168 O O . ALA A 1 283 ? 5.486 13.776 -9.274 1.00 95.88 283 ALA A O 1
ATOM 2169 N N . ASN A 1 284 ? 5.702 15.757 -8.195 1.00 95.75 284 ASN A N 1
ATOM 2170 C CA . ASN A 1 284 ? 6.833 16.276 -8.970 1.00 95.75 284 ASN A CA 1
ATOM 2171 C C . ASN A 1 284 ? 8.159 16.047 -8.215 1.00 95.75 284 ASN A C 1
ATOM 2173 O O . AS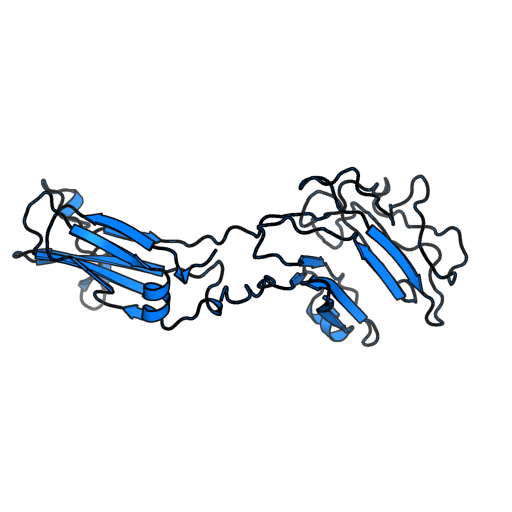N A 1 284 ? 8.140 15.570 -7.078 1.00 95.75 284 ASN A O 1
ATOM 2177 N N . GLY A 1 285 ? 9.299 16.417 -8.800 1.00 95.19 285 GLY A N 1
ATOM 2178 C CA . GLY A 1 285 ? 10.610 16.217 -8.177 1.00 95.19 285 GLY A CA 1
ATOM 2179 C C . GLY A 1 285 ? 10.750 16.835 -6.790 1.00 95.19 285 GLY A C 1
ATOM 2180 O O . GLY A 1 285 ? 11.266 16.193 -5.877 1.00 95.19 285 GLY A O 1
ATOM 2181 N N . ALA A 1 286 ? 10.216 18.039 -6.570 1.00 94.25 286 ALA A N 1
ATOM 2182 C CA . ALA A 1 286 ? 10.231 18.672 -5.252 1.00 94.25 286 ALA A CA 1
ATOM 2183 C C . ALA A 1 286 ? 9.435 17.868 -4.205 1.00 94.25 286 ALA A C 1
ATOM 2185 O O . ALA A 1 286 ? 9.887 17.718 -3.066 1.00 94.25 286 ALA A O 1
ATOM 2186 N N . ASP A 1 287 ? 8.278 17.319 -4.587 1.00 95.31 287 ASP A N 1
ATOM 2187 C CA . ASP A 1 287 ? 7.488 16.434 -3.728 1.00 95.31 287 ASP A CA 1
ATOM 2188 C C . ASP A 1 287 ? 8.236 15.115 -3.456 1.00 95.31 287 ASP A C 1
ATOM 2190 O O . ASP A 1 287 ? 8.261 14.642 -2.316 1.00 95.31 287 ASP A O 1
ATOM 2194 N N . ILE A 1 288 ? 8.883 14.537 -4.475 1.00 95.50 288 ILE A N 1
ATOM 2195 C CA . ILE A 1 288 ? 9.677 13.304 -4.354 1.00 95.50 288 ILE A CA 1
ATOM 2196 C C . ILE A 1 288 ? 10.864 13.514 -3.403 1.00 95.50 288 ILE A C 1
ATOM 2198 O O . ILE A 1 288 ? 11.049 12.715 -2.484 1.00 95.50 288 ILE A O 1
ATOM 2202 N N . ASN A 1 289 ? 11.589 14.628 -3.526 1.00 93.38 289 ASN A N 1
ATOM 2203 C CA . ASN A 1 289 ? 12.672 15.016 -2.613 1.00 93.38 289 ASN A CA 1
ATOM 2204 C C . ASN A 1 289 ? 12.194 15.165 -1.154 1.00 93.38 289 ASN A C 1
ATOM 2206 O O . ASN A 1 289 ? 12.961 14.978 -0.216 1.00 93.38 289 ASN A O 1
ATOM 2210 N N . ALA A 1 290 ? 10.919 15.482 -0.910 1.00 91.25 290 ALA A N 1
ATOM 2211 C CA . ALA A 1 290 ? 10.373 15.499 0.451 1.00 91.25 290 ALA A CA 1
ATOM 2212 C C . ALA A 1 290 ? 10.046 14.088 0.990 1.00 91.25 290 ALA A C 1
ATOM 2214 O O . ALA A 1 290 ? 9.837 13.912 2.200 1.00 91.25 290 ALA A O 1
ATOM 2215 N N . MET A 1 291 ? 9.975 13.088 0.108 1.00 92.12 291 MET A N 1
ATOM 2216 C CA . MET A 1 291 ? 9.559 11.703 0.357 1.00 92.12 291 MET A CA 1
ATOM 2217 C C . MET A 1 291 ? 10.691 10.668 0.262 1.00 92.12 291 MET A C 1
ATOM 2219 O O . MET A 1 291 ? 10.457 9.509 0.610 1.00 92.12 291 MET A O 1
ATOM 2223 N N . GLU A 1 292 ? 11.887 11.063 -0.169 1.00 93.88 292 GLU A N 1
ATOM 2224 C CA . GLU A 1 292 ? 13.055 10.189 -0.318 1.00 93.88 292 GLU A CA 1
ATOM 2225 C C . GLU A 1 292 ? 13.538 9.556 1.000 1.00 93.88 292 GLU A C 1
ATOM 2227 O O . GLU A 1 292 ? 13.148 9.957 2.107 1.00 93.88 292 GLU A O 1
ATOM 2232 N N . GLY A 1 293 ? 14.338 8.495 0.866 1.00 90.19 293 GLY A N 1
ATOM 2233 C CA . GLY A 1 293 ? 14.976 7.802 1.990 1.00 90.19 293 GLY A CA 1
ATOM 2234 C C . GLY A 1 293 ? 14.025 6.946 2.833 1.00 90.19 293 GLY A C 1
ATOM 2235 O O . GLY A 1 293 ? 14.405 6.438 3.892 1.00 90.19 293 GLY A O 1
ATOM 2236 N N . ARG A 1 294 ? 12.768 6.779 2.400 1.00 88.44 294 ARG A N 1
ATOM 2237 C CA . ARG A 1 294 ? 11.757 5.988 3.112 1.00 88.44 294 ARG A CA 1
ATOM 2238 C C . ARG A 1 294 ? 10.744 5.333 2.181 1.00 88.44 294 ARG A C 1
ATOM 2240 O O . ARG A 1 294 ? 10.488 5.789 1.070 1.00 88.44 294 ARG A O 1
ATOM 2247 N N . TRP A 1 295 ? 10.111 4.279 2.692 1.00 89.56 295 TRP A N 1
ATOM 2248 C CA . TRP A 1 295 ? 8.934 3.680 2.074 1.00 89.56 295 TRP A CA 1
ATOM 2249 C C . TRP A 1 295 ? 7.731 4.618 2.210 1.00 89.56 295 TRP A C 1
ATOM 2251 O O . TRP A 1 295 ? 7.364 5.028 3.313 1.00 89.56 295 TRP A O 1
ATOM 2261 N N . ASN A 1 296 ? 7.096 4.919 1.084 1.00 91.94 296 ASN A N 1
ATOM 2262 C CA . ASN A 1 296 ? 5.878 5.706 0.968 1.00 91.94 296 ASN A CA 1
ATOM 2263 C C . ASN A 1 296 ? 4.720 4.794 0.563 1.00 91.94 296 ASN A C 1
ATOM 2265 O O . ASN A 1 296 ? 4.918 3.757 -0.072 1.00 91.94 296 ASN A O 1
ATOM 2269 N N . LEU A 1 297 ? 3.504 5.179 0.942 1.00 89.81 297 LEU A N 1
ATOM 2270 C CA . LEU A 1 297 ? 2.288 4.425 0.660 1.00 89.81 297 LEU A CA 1
ATOM 2271 C C . LEU A 1 297 ? 1.350 5.272 -0.202 1.00 89.81 297 LEU A C 1
ATOM 2273 O O . LEU A 1 297 ? 0.881 6.317 0.242 1.00 89.81 297 LEU A O 1
ATOM 2277 N N . ALA A 1 298 ? 1.042 4.783 -1.400 1.00 91.19 298 ALA A N 1
ATOM 2278 C CA . ALA A 1 298 ? -0.081 5.242 -2.204 1.00 91.19 298 ALA A CA 1
ATOM 2279 C C . ALA A 1 298 ? -1.283 4.333 -1.899 1.00 91.19 298 ALA A C 1
ATOM 2281 O O . ALA A 1 298 ? -1.230 3.131 -2.164 1.00 91.19 298 ALA A O 1
ATOM 2282 N N . ASP A 1 299 ? -2.344 4.874 -1.296 1.00 88.06 299 ASP A N 1
ATOM 2283 C CA . ASP A 1 299 ? -3.517 4.115 -0.835 1.00 88.06 299 ASP A CA 1
ATOM 2284 C C . ASP A 1 299 ? -4.801 4.793 -1.314 1.00 88.06 299 ASP A C 1
ATOM 2286 O O . ASP A 1 299 ? -4.995 5.991 -1.110 1.00 88.06 299 ASP A O 1
ATOM 2290 N N . SER A 1 300 ? -5.705 4.020 -1.911 1.00 84.38 300 SER A N 1
ATOM 2291 C CA . SER A 1 300 ? -7.036 4.509 -2.279 1.00 84.38 300 SER A CA 1
ATOM 2292 C C . SER A 1 300 ? -7.983 4.657 -1.084 1.00 84.38 300 SER A C 1
ATOM 2294 O O . SER A 1 300 ? -9.095 5.165 -1.231 1.00 84.38 300 SER A O 1
ATOM 2296 N N . GLY A 1 301 ? -7.614 4.104 0.073 1.00 77.88 301 GLY A N 1
ATOM 2297 C CA . GLY A 1 301 ? -8.568 3.742 1.110 1.00 77.88 301 GLY A CA 1
ATOM 2298 C C . GLY A 1 301 ? -9.501 2.625 0.630 1.00 77.88 301 GLY A C 1
ATOM 2299 O O . GLY A 1 301 ? -9.253 1.959 -0.377 1.00 77.88 301 GLY A O 1
ATOM 2300 N N . PHE A 1 302 ? -10.600 2.406 1.350 1.00 74.38 302 PHE A N 1
ATOM 2301 C CA . PHE A 1 302 ? -11.627 1.468 0.903 1.00 74.38 302 PHE A CA 1
ATOM 2302 C C . PHE A 1 302 ? -12.612 2.148 -0.050 1.00 74.38 302 PHE A C 1
ATOM 2304 O O . PHE A 1 302 ? -13.273 3.121 0.310 1.00 74.38 302 PHE A O 1
ATOM 2311 N N . PHE A 1 303 ? -12.801 1.561 -1.226 1.00 68.62 303 PHE A N 1
ATOM 2312 C CA . PHE A 1 303 ? -13.960 1.799 -2.066 1.00 68.62 303 PHE A CA 1
ATOM 2313 C C . PHE A 1 303 ? -15.200 1.309 -1.321 1.00 68.62 303 PHE A C 1
ATOM 2315 O O . PHE A 1 303 ? -15.372 0.116 -1.062 1.00 68.62 303 PHE A O 1
ATOM 2322 N N . LEU A 1 304 ? -16.075 2.244 -0.961 1.00 54.50 304 LEU A N 1
ATOM 2323 C CA . LEU A 1 304 ? -17.418 1.908 -0.520 1.00 54.50 304 LEU A CA 1
ATOM 2324 C C . LEU A 1 304 ? -18.221 1.520 -1.761 1.00 54.50 304 LEU A C 1
ATOM 2326 O O . LEU A 1 304 ? -18.407 2.323 -2.681 1.00 54.50 304 LEU A O 1
ATOM 2330 N N . MET A 1 305 ? -18.686 0.276 -1.802 1.00 50.59 305 MET A N 1
ATOM 2331 C CA . MET A 1 305 ? -19.716 -0.108 -2.752 1.00 50.59 305 MET A CA 1
ATOM 2332 C C . MET A 1 305 ? -20.999 0.603 -2.308 1.00 50.59 305 MET A C 1
ATOM 2334 O O . MET A 1 305 ? -21.485 0.362 -1.202 1.00 50.59 305 MET A O 1
ATOM 2338 N N . VAL A 1 306 ? -21.523 1.526 -3.121 1.00 41.91 306 VAL A N 1
ATOM 2339 C CA . VAL A 1 306 ? -22.846 2.109 -2.868 1.00 41.91 306 VAL A CA 1
ATOM 2340 C C . VAL A 1 306 ? -23.841 0.963 -3.008 1.00 41.91 306 VAL A C 1
ATOM 2342 O O . VAL A 1 306 ? -24.197 0.572 -4.117 1.00 41.91 306 VAL A O 1
ATOM 2345 N N . LEU A 1 307 ? -24.249 0.378 -1.882 1.00 38.59 307 LEU A N 1
ATOM 2346 C CA . LEU A 1 307 ? -25.451 -0.439 -1.830 1.00 38.59 307 LEU A CA 1
ATOM 2347 C C . LEU A 1 307 ? -26.586 0.469 -2.302 1.00 38.59 307 LEU A C 1
ATOM 2349 O O . LEU A 1 307 ? -26.978 1.405 -1.605 1.00 38.59 307 LEU A O 1
ATOM 2353 N N . LEU A 1 308 ? -27.064 0.236 -3.526 1.00 30.62 308 LEU A N 1
ATOM 2354 C CA . LEU A 1 308 ? -28.327 0.804 -3.975 1.00 30.62 308 LEU A CA 1
ATOM 2355 C C . LEU A 1 308 ? -29.377 0.492 -2.900 1.00 30.62 308 LEU A C 1
ATOM 2357 O O . LEU A 1 308 ? -29.407 -0.644 -2.412 1.00 30.62 308 LEU A O 1
ATOM 2361 N N . PRO A 1 309 ? -30.226 1.461 -2.513 1.00 31.45 309 PRO A N 1
ATOM 2362 C CA . PRO A 1 309 ? -31.289 1.183 -1.569 1.00 31.45 309 PRO A CA 1
ATOM 2363 C C . PRO A 1 309 ? -32.170 0.106 -2.196 1.00 31.45 309 PRO A C 1
ATOM 2365 O O . PRO A 1 309 ? -32.707 0.280 -3.292 1.00 31.45 309 PRO A O 1
ATOM 2368 N N . ILE A 1 310 ? -32.267 -1.030 -1.514 1.00 35.47 310 ILE A N 1
ATOM 2369 C CA . ILE A 1 310 ? -33.292 -2.021 -1.803 1.00 35.47 310 ILE A CA 1
ATOM 2370 C C . ILE A 1 310 ? -34.622 -1.294 -1.561 1.00 35.47 310 ILE A C 1
ATOM 2372 O O . ILE A 1 310 ? -34.899 -0.888 -0.432 1.00 35.47 310 ILE A O 1
ATOM 2376 N N . LEU A 1 311 ? -35.364 -1.043 -2.645 1.00 35.50 311 LEU A N 1
ATOM 2377 C CA . LEU A 1 311 ? -36.751 -0.565 -2.618 1.00 35.50 311 LEU A CA 1
ATOM 2378 C C . LEU A 1 311 ? -37.665 -1.592 -1.944 1.00 35.50 311 LEU A C 1
ATOM 2380 O O . LEU A 1 311 ? -37.480 -2.802 -2.212 1.00 35.50 311 LEU A O 1
#

Secondary structure (DSSP, 8-state):
--GGG-EEEEEE--TTS--SEEEEEEEETTEEEEEEEEE-SSSEEEEEEHHHHHHHHT--GGG--TT-EEEEEEEEEETTEEEE-SPEEEETTTTEEEE---TTGGGSSS---PPEEEEE---PPPPPSS---S-SSPPPSSTT--EE-SS-TT--EE----TTSPPSEE--S-SSSSSPPPEEEEEE--SS---SEES-EEE---TTTSS-SSSS-EEE----SSEEEEEEPP-PPPTT--EE--EEEEE--SS---TT-EEEEEEEEEETTEEEEEEEEEEEHHHHHHHTTSEEEEE---EE-------

pLDDT: mean 83.55, std 15.9, range [30.62, 98.62]

Foldseek 3Di:
DPQQAAKDKDWDADPPPFWQKKAKWKDWPPDIRGRLDMDRDPRDMTMDGSNSVCVSVVHDPVPDDQAGWIWIKMWTDGPVGIAIQFDWDQDPVVRDIDTGDCPVVVPPPDNPHTHTDIDRDHPDDPQQQAADQPPPFDAAPDQPFWDAFPDAQQDWFWTQDDPRHADQWDPFPDRGSPTHWIKTKTWHAPPFRFDRTHRFHKHQHCPLPVQRPDDRIHTDDDDGRGDMDMGTDDDDDDPPPQWDKDKDKDAQGQDQADQAAWDWDWDWDAAPNDTDIGTQDIDGSVRSNVRHSHIDMRIPGIDGRPPDPPD

Radius of gyration: 28.83 Å; chains: 1; bounding box: 61×38×82 Å